Protein AF-A0A6G1HPD7-F1 (afdb_monomer)

Structure (mmCIF, N/CA/C/O backbone):
data_AF-A0A6G1HPD7-F1
#
_entry.id   AF-A0A6G1HPD7-F1
#
loop_
_atom_site.group_PDB
_atom_site.id
_atom_site.type_symbol
_atom_site.label_atom_id
_atom_site.label_alt_id
_atom_site.label_comp_id
_atom_site.label_asym_id
_atom_site.label_entity_id
_atom_site.label_seq_id
_atom_site.pdbx_PDB_ins_code
_atom_site.Cartn_x
_atom_site.Cartn_y
_atom_site.Cartn_z
_atom_site.occupancy
_atom_site.B_iso_or_equiv
_atom_site.auth_seq_id
_atom_site.auth_comp_id
_atom_site.auth_asym_id
_atom_site.auth_atom_id
_atom_site.pdbx_PDB_model_num
ATOM 1 N N . MET A 1 1 ? -7.484 -48.760 39.741 1.00 36.25 1 MET A N 1
ATOM 2 C CA . MET A 1 1 ? -7.466 -48.176 38.381 1.00 36.25 1 MET A CA 1
ATOM 3 C C . MET A 1 1 ? -8.552 -47.104 38.370 1.00 36.25 1 MET A C 1
ATOM 5 O O . MET A 1 1 ? -9.700 -47.495 38.453 1.00 36.25 1 MET A O 1
ATOM 9 N N . ALA A 1 2 ? -8.334 -45.787 38.518 1.00 34.97 2 ALA A N 1
ATOM 10 C CA . ALA A 1 2 ? -7.318 -44.884 37.942 1.00 34.97 2 ALA A CA 1
ATOM 11 C C . ALA A 1 2 ? -7.287 -45.072 36.410 1.00 34.97 2 ALA A C 1
ATOM 13 O O . ALA A 1 2 ? -6.994 -46.191 36.001 1.00 34.97 2 ALA A O 1
ATOM 14 N N . ILE A 1 3 ? -7.588 -44.122 35.508 1.00 35.28 3 ILE A N 1
ATOM 15 C CA . ILE A 1 3 ? -7.417 -42.644 35.369 1.00 35.28 3 ILE A CA 1
ATOM 16 C C . ILE A 1 3 ? -8.308 -42.234 34.131 1.00 35.28 3 ILE A C 1
ATOM 18 O O . ILE A 1 3 ? -8.579 -43.137 33.338 1.00 35.28 3 ILE A O 1
ATOM 22 N N . PRO A 1 4 ? -8.665 -40.970 33.783 1.00 44.06 4 PRO A N 1
ATOM 23 C CA . PRO A 1 4 ? -9.148 -39.793 34.523 1.00 44.06 4 PRO A CA 1
ATOM 24 C C . PRO A 1 4 ? -10.345 -39.066 33.830 1.00 44.06 4 PRO A C 1
ATOM 26 O O . PRO A 1 4 ? -10.791 -39.407 32.737 1.00 44.06 4 PRO A O 1
ATOM 29 N N . ALA A 1 5 ? -10.794 -37.983 34.469 1.00 37.47 5 ALA A N 1
ATOM 30 C CA . ALA A 1 5 ? -11.658 -36.945 33.921 1.00 37.47 5 ALA A CA 1
ATOM 31 C C . ALA A 1 5 ? -11.074 -36.276 32.661 1.00 37.47 5 ALA A C 1
ATOM 33 O O . ALA A 1 5 ? -9.897 -35.912 32.622 1.00 37.47 5 ALA A O 1
ATOM 34 N N . GLY A 1 6 ? -11.937 -36.071 31.663 1.00 33.25 6 GLY A N 1
ATOM 35 C CA . GLY A 1 6 ? -11.682 -35.163 30.555 1.00 33.25 6 GLY A CA 1
ATOM 36 C C . GLY A 1 6 ? -11.536 -33.742 31.087 1.00 33.25 6 GLY A C 1
ATOM 37 O O . GLY A 1 6 ? -12.458 -33.177 31.665 1.00 33.25 6 GLY A O 1
ATOM 38 N N . SER A 1 7 ? -10.337 -33.211 30.907 1.00 37.59 7 SER A N 1
ATOM 39 C CA . SER A 1 7 ? -9.950 -31.818 31.059 1.00 37.59 7 SER A CA 1
ATOM 40 C C . SER A 1 7 ? -10.919 -30.893 30.318 1.00 37.59 7 SER A C 1
ATOM 42 O O . SER A 1 7 ? -10.908 -30.840 29.086 1.00 37.59 7 SER A O 1
ATOM 44 N N . SER A 1 8 ? -11.734 -30.153 31.070 1.00 38.69 8 SER A N 1
ATOM 45 C CA . SER A 1 8 ? -12.404 -28.956 30.572 1.00 38.69 8 SER A CA 1
ATOM 46 C C . SER A 1 8 ? -11.345 -27.981 30.069 1.00 38.69 8 SER A C 1
ATOM 48 O O . SER A 1 8 ? -10.428 -27.610 30.797 1.00 38.69 8 SER A O 1
ATOM 50 N N . LEU A 1 9 ? -11.463 -27.625 28.795 1.00 36.16 9 LEU A N 1
ATOM 51 C CA . LEU A 1 9 ? -10.616 -26.671 28.097 1.00 36.16 9 LEU A CA 1
ATOM 52 C C . LEU A 1 9 ? -10.675 -25.316 28.812 1.00 36.16 9 LEU A C 1
ATOM 54 O O . LEU A 1 9 ? -11.647 -24.573 28.682 1.00 36.16 9 LEU A O 1
ATOM 58 N N . GLU A 1 10 ? -9.627 -24.999 29.566 1.00 40.56 10 GLU A N 1
ATOM 59 C CA . GLU A 1 10 ? -9.393 -23.668 30.109 1.00 40.56 10 GLU A CA 1
ATOM 60 C C . GLU A 1 10 ? -8.979 -22.751 28.955 1.00 40.56 10 GLU A C 1
ATOM 62 O O . GLU A 1 10 ? -7.813 -22.635 28.585 1.00 40.56 10 GLU A O 1
ATOM 67 N N . ASN A 1 11 ? -9.982 -22.160 28.313 1.00 37.34 11 ASN A N 1
ATOM 68 C CA . ASN A 1 11 ? -9.797 -21.045 27.402 1.00 37.34 11 ASN A CA 1
ATOM 69 C C . ASN A 1 11 ? -9.375 -19.839 28.262 1.00 37.34 11 ASN A C 1
ATOM 71 O O . ASN A 1 11 ? -10.135 -19.492 29.174 1.00 37.34 11 ASN A O 1
ATOM 75 N N . PRO A 1 12 ? -8.218 -19.188 28.035 1.00 41.78 12 PRO A N 1
ATOM 76 C CA . PRO A 1 12 ? -7.876 -17.957 28.732 1.00 41.78 12 PRO A CA 1
ATOM 77 C C . PRO A 1 12 ? -8.766 -16.844 28.173 1.00 41.78 12 PRO A C 1
ATOM 79 O O . PRO A 1 12 ? -8.370 -16.056 27.317 1.00 41.78 12 PRO A O 1
ATOM 82 N N . GLN A 1 13 ? -10.016 -16.823 28.629 1.00 48.31 13 GLN A N 1
ATOM 83 C CA . GLN A 1 13 ? -10.922 -15.708 28.439 1.00 48.31 13 GLN A CA 1
ATOM 84 C C . GLN A 1 13 ? -10.216 -14.477 28.997 1.00 48.31 13 GLN A C 1
ATOM 86 O O . GLN A 1 13 ? -9.830 -14.437 30.169 1.00 48.31 13 GLN A O 1
ATOM 91 N N . VAL A 1 14 ? -10.003 -13.488 28.134 1.00 47.38 14 VAL A N 1
ATOM 92 C CA . VAL A 1 14 ? -9.542 -12.157 28.519 1.00 47.38 14 VAL A CA 1
ATOM 93 C C . VAL A 1 14 ? -10.692 -11.519 29.295 1.00 47.38 14 VAL A C 1
ATOM 95 O O . VAL A 1 14 ? -11.493 -10.761 28.755 1.00 47.38 14 VAL A O 1
ATOM 98 N N . TYR A 1 15 ? -10.842 -11.908 30.558 1.00 57.38 15 TYR A N 1
ATOM 99 C CA . TYR A 1 15 ? -11.793 -11.278 31.453 1.00 57.38 15 TYR A CA 1
ATOM 100 C C . TYR A 1 15 ? -11.348 -9.835 31.665 1.00 57.38 15 TYR A C 1
ATOM 102 O O . TYR A 1 15 ? -10.155 -9.543 31.806 1.00 57.38 15 TYR A O 1
ATOM 110 N N . SER A 1 16 ? -12.313 -8.915 31.670 1.00 68.56 16 SER A N 1
ATOM 111 C CA . SER A 1 16 ? -12.037 -7.544 32.076 1.00 68.56 16 SER A CA 1
ATOM 112 C C . SER A 1 16 ? -11.400 -7.570 33.474 1.00 68.56 16 SER A C 1
ATOM 114 O O . SER A 1 16 ? -11.755 -8.421 34.296 1.00 68.56 16 SER A O 1
ATOM 116 N N . PRO A 1 17 ? -10.464 -6.658 33.787 1.00 71.94 17 PRO A N 1
ATOM 117 C CA . PRO A 1 17 ? -9.721 -6.686 35.053 1.00 71.94 17 PRO A CA 1
ATOM 118 C C . PRO A 1 17 ? -10.633 -6.629 36.291 1.00 71.94 17 PRO A C 1
ATOM 120 O O . PRO A 1 17 ? -10.209 -6.956 37.395 1.00 71.94 17 PRO A O 1
ATOM 123 N N . HIS A 1 18 ? -11.893 -6.228 36.105 1.00 66.62 18 HIS A N 1
ATOM 124 C CA . HIS A 1 18 ? -12.934 -6.150 37.125 1.00 66.62 18 HIS A CA 1
ATOM 125 C C . HIS A 1 18 ? -13.595 -7.499 37.455 1.00 66.62 18 HIS A C 1
ATOM 127 O O . HIS A 1 18 ? -14.213 -7.617 38.507 1.00 66.62 18 HIS A O 1
ATOM 133 N N . VAL A 1 19 ? -13.466 -8.503 36.584 1.00 71.12 19 VAL A N 1
ATOM 134 C CA . VAL A 1 19 ? -14.043 -9.854 36.734 1.00 71.12 19 VAL A CA 1
ATOM 135 C C . VAL A 1 19 ? -12.977 -10.871 37.169 1.00 71.12 19 VAL A C 1
ATOM 137 O O . VAL A 1 19 ? -13.295 -11.937 37.685 1.00 71.12 19 VAL A O 1
ATOM 140 N N . SER A 1 20 ? -11.696 -10.516 37.051 1.00 73.19 20 SER A N 1
ATOM 141 C CA . SER A 1 20 ? -10.553 -11.351 37.444 1.00 73.19 20 SER A CA 1
ATOM 142 C C . SER A 1 20 ? -10.326 -11.455 38.962 1.00 73.19 20 SER A C 1
ATOM 144 O O . SER A 1 20 ? -9.411 -12.158 39.391 1.00 73.19 20 SER A O 1
ATOM 146 N N . ASP A 1 21 ? -11.114 -10.752 39.783 1.00 78.31 21 ASP A N 1
ATOM 147 C CA . ASP A 1 21 ? -10.987 -10.785 41.242 1.00 78.31 21 ASP A CA 1
ATOM 148 C C . ASP A 1 21 ? -11.384 -12.166 41.793 1.00 78.31 21 ASP A C 1
ATOM 150 O O . ASP A 1 21 ? -12.493 -12.662 41.572 1.00 78.31 21 ASP A O 1
ATOM 154 N N . SER A 1 22 ? -10.482 -12.791 42.555 1.00 76.94 22 SER A N 1
ATOM 155 C CA . SER A 1 22 ? -10.729 -14.101 43.162 1.00 76.94 22 SER A CA 1
ATOM 156 C C . SER A 1 22 ? -11.906 -14.081 44.141 1.00 76.94 22 SER A C 1
ATOM 158 O O . SER A 1 22 ? -12.536 -15.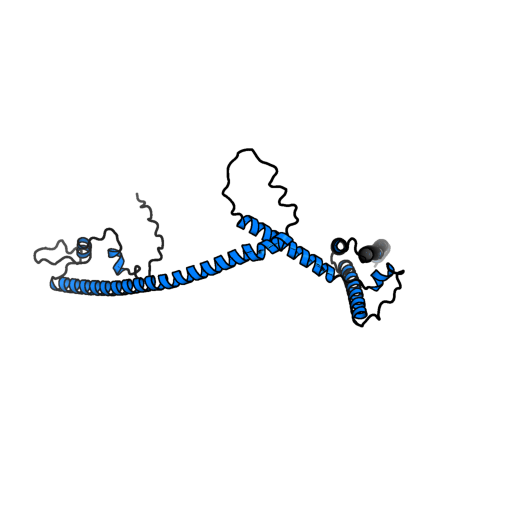123 44.324 1.00 76.94 22 SER A O 1
ATOM 160 N N . ALA A 1 23 ? -12.220 -12.931 44.748 1.00 77.56 23 ALA A N 1
ATOM 161 C CA . ALA A 1 23 ? -13.371 -12.780 45.639 1.00 77.56 23 ALA A CA 1
ATOM 162 C C . ALA A 1 23 ? -14.714 -12.879 44.894 1.00 77.56 23 ALA A C 1
ATOM 164 O O . ALA A 1 23 ? -15.726 -13.232 45.497 1.00 77.56 23 ALA A O 1
ATOM 165 N N . LEU A 1 24 ? -14.727 -12.604 43.585 1.00 79.50 24 LEU A N 1
ATOM 166 C CA . LEU A 1 24 ? -15.939 -12.601 42.765 1.00 79.50 24 LEU A CA 1
ATOM 167 C C . LEU A 1 24 ? -16.231 -13.956 42.112 1.00 79.50 24 LEU A C 1
ATOM 169 O O . LEU A 1 24 ? -17.364 -14.196 41.710 1.00 79.50 24 LEU A O 1
ATOM 173 N N . ARG A 1 25 ? -15.257 -14.876 42.066 1.00 82.00 25 ARG A N 1
ATOM 174 C CA . ARG A 1 25 ? -15.404 -16.210 41.448 1.00 82.00 25 ARG A CA 1
ATOM 175 C C . ARG A 1 25 ? -16.664 -16.984 41.859 1.00 82.00 25 ARG A C 1
ATOM 177 O O . ARG A 1 25 ? -17.282 -17.546 40.959 1.00 82.00 25 ARG A O 1
ATOM 184 N N . PRO A 1 26 ? -17.073 -17.027 43.144 1.00 83.44 26 PRO A N 1
ATOM 185 C CA . PRO A 1 26 ? -18.301 -17.722 43.533 1.00 83.44 26 PRO A CA 1
ATOM 186 C C . PRO A 1 26 ? -19.552 -17.091 42.910 1.00 83.44 26 PRO A C 1
ATOM 188 O O . PRO A 1 26 ? -20.468 -17.802 42.522 1.00 83.44 26 PRO A O 1
ATOM 191 N N . PHE A 1 27 ? -19.564 -15.764 42.765 1.00 84.06 27 PHE A N 1
ATOM 192 C CA . PHE A 1 27 ? -20.700 -14.982 42.268 1.00 84.06 27 PHE A CA 1
ATOM 193 C C . PHE A 1 27 ? -20.808 -14.952 40.737 1.00 84.06 27 PHE A C 1
ATOM 195 O O . PHE A 1 27 ? -21.830 -14.532 40.208 1.00 84.06 27 PHE A O 1
ATOM 202 N N . LEU A 1 28 ? -19.759 -15.374 40.025 1.00 83.25 28 LEU A N 1
ATOM 203 C CA . LEU A 1 28 ? -19.729 -15.447 38.559 1.00 83.25 28 LEU A CA 1
ATOM 204 C C . LEU A 1 28 ? -20.280 -16.773 38.013 1.00 83.25 28 LEU A C 1
ATOM 206 O O . LEU A 1 28 ? -20.367 -16.942 36.801 1.00 83.25 28 LEU A O 1
ATOM 210 N N . GLN A 1 29 ? -20.599 -17.730 38.885 1.00 84.31 29 GLN A N 1
ATOM 211 C CA . GLN A 1 29 ? -21.167 -19.015 38.490 1.00 84.31 29 GLN A CA 1
ATOM 212 C C . GLN A 1 29 ? -22.678 -18.880 38.273 1.00 84.31 29 GLN A C 1
ATOM 214 O O . GLN A 1 29 ? -23.385 -18.399 39.156 1.00 84.31 29 GLN A O 1
ATOM 219 N N . ASP A 1 30 ? -23.192 -19.390 37.151 1.00 80.50 30 ASP A N 1
ATOM 220 C CA . ASP A 1 30 ? -24.634 -19.371 36.838 1.00 80.50 30 ASP A CA 1
ATOM 221 C C . ASP A 1 30 ? -25.493 -20.128 37.872 1.00 80.50 30 ASP A C 1
ATOM 223 O O . ASP A 1 30 ? -26.688 -19.879 38.005 1.00 80.50 30 ASP A O 1
ATOM 227 N N . THR A 1 31 ? -24.891 -21.052 38.626 1.00 85.62 31 THR A N 1
ATOM 228 C CA . THR A 1 31 ? -25.551 -21.871 39.655 1.00 85.62 31 THR A CA 1
ATOM 229 C C . THR A 1 31 ? -25.318 -21.361 41.080 1.00 85.62 31 THR A C 1
ATOM 231 O O . THR A 1 31 ? -25.356 -22.151 42.023 1.00 85.62 31 THR A O 1
ATOM 234 N N . PHE A 1 32 ? -25.010 -20.075 41.261 1.00 87.62 32 PHE A N 1
ATOM 235 C CA . PHE A 1 32 ? -24.757 -19.512 42.587 1.00 87.62 32 PHE A CA 1
ATOM 236 C C . PHE A 1 32 ? -25.992 -19.623 43.501 1.00 87.62 32 PHE A C 1
ATOM 238 O O . PHE A 1 32 ? -27.052 -19.075 43.199 1.00 87.62 32 PHE A O 1
ATOM 245 N N . ASP A 1 33 ? -25.833 -20.293 44.646 1.00 87.56 33 ASP A N 1
ATOM 246 C CA . ASP A 1 33 ? -26.829 -20.330 45.720 1.00 87.56 33 ASP A CA 1
ATOM 247 C C . ASP A 1 33 ? -26.324 -19.534 46.939 1.00 87.56 33 ASP A C 1
ATOM 249 O O . ASP A 1 33 ? -25.318 -19.920 47.550 1.00 87.56 33 ASP A O 1
ATOM 253 N N . PRO A 1 34 ? -27.009 -18.443 47.339 1.00 85.56 34 PRO A N 1
ATOM 254 C CA . PRO A 1 34 ? -26.603 -17.643 48.489 1.00 85.56 34 PRO A CA 1
ATOM 255 C C . PRO A 1 34 ? -26.627 -18.436 49.800 1.00 85.56 34 PRO A C 1
ATOM 257 O O . PRO A 1 34 ? -25.774 -18.204 50.659 1.00 85.56 34 PRO A O 1
ATOM 260 N N . ALA A 1 35 ? -27.560 -19.380 49.969 1.00 84.88 35 ALA A N 1
ATOM 261 C CA . ALA A 1 35 ? -27.650 -20.167 51.196 1.00 84.88 35 ALA A CA 1
ATOM 262 C C . ALA A 1 35 ? -26.468 -21.141 51.312 1.00 84.88 35 ALA A C 1
ATOM 264 O O . ALA A 1 35 ? -25.800 -21.180 52.348 1.00 84.88 35 ALA A O 1
ATOM 265 N N . ALA A 1 36 ? -26.154 -21.877 50.242 1.00 84.50 36 ALA A N 1
ATOM 266 C CA . ALA A 1 36 ? -24.961 -22.719 50.180 1.00 84.50 36 ALA A CA 1
ATOM 267 C C . ALA A 1 36 ? -23.664 -21.916 50.369 1.00 84.50 36 ALA A C 1
ATOM 269 O O . ALA A 1 36 ? -22.778 -22.362 51.098 1.00 84.50 36 ALA A O 1
ATOM 270 N N . TYR A 1 37 ? -23.564 -20.717 49.783 1.00 86.38 37 TYR A N 1
ATOM 271 C CA . TYR A 1 37 ? -22.397 -19.848 49.947 1.00 86.38 37 TYR A CA 1
ATOM 272 C C . TYR A 1 37 ? -22.162 -19.476 51.415 1.00 86.38 37 TYR A C 1
ATOM 274 O O . TYR A 1 37 ? -21.066 -19.713 51.927 1.00 86.38 37 TYR A O 1
ATOM 282 N N . PHE A 1 38 ? -23.179 -18.981 52.129 1.00 84.81 38 PHE A N 1
ATOM 283 C CA . PHE A 1 38 ? -23.049 -18.660 53.557 1.00 84.81 38 PHE A CA 1
ATOM 284 C C . PHE A 1 38 ? -22.719 -19.889 54.407 1.00 84.81 38 PHE A C 1
ATOM 286 O O . PHE A 1 38 ? -21.833 -19.827 55.254 1.00 84.81 38 PHE A O 1
ATOM 293 N N . ASN A 1 39 ? -23.361 -21.027 54.139 1.00 83.88 39 ASN A N 1
ATOM 294 C CA . ASN A 1 39 ? -23.095 -22.267 54.873 1.00 83.88 39 ASN A CA 1
ATOM 295 C C . ASN A 1 39 ? -21.685 -22.828 54.622 1.00 83.88 39 ASN A C 1
ATOM 297 O O . ASN A 1 39 ? -21.151 -23.530 55.473 1.00 83.88 39 ASN A O 1
ATOM 301 N N . SER A 1 40 ? -21.087 -22.534 53.464 1.00 82.75 40 SER A N 1
ATOM 302 C CA . SER A 1 40 ? -19.715 -22.939 53.128 1.00 82.75 40 SER A CA 1
ATOM 303 C C . SER A 1 40 ? -18.639 -21.967 53.623 1.00 82.75 40 SER A C 1
ATOM 305 O O . SER A 1 40 ? -17.482 -22.357 53.756 1.00 82.75 40 SER A O 1
ATOM 307 N N . THR A 1 41 ? -18.999 -20.704 53.871 1.00 84.19 41 THR A N 1
ATOM 308 C CA . THR A 1 41 ? -18.060 -19.638 54.265 1.00 84.19 41 THR A CA 1
ATOM 309 C C . THR A 1 41 ? -18.032 -19.379 55.767 1.00 84.19 41 THR A C 1
ATOM 311 O O . THR A 1 41 ? -17.041 -18.847 56.265 1.00 84.19 41 THR A O 1
ATOM 314 N N . LEU A 1 42 ? -19.094 -19.741 56.490 1.00 81.75 42 LEU A N 1
ATOM 315 C CA . LEU A 1 42 ? -19.195 -19.559 57.934 1.00 81.75 42 LEU A CA 1
ATOM 316 C C . LEU A 1 42 ? -18.774 -20.832 58.700 1.00 81.75 42 LEU A C 1
ATOM 318 O O . LEU A 1 42 ? -19.224 -21.923 58.346 1.00 81.75 42 LEU A O 1
ATOM 322 N N . PRO A 1 43 ? -17.965 -20.712 59.773 1.00 76.19 43 PRO A N 1
ATOM 323 C CA . PRO A 1 43 ? -17.604 -21.833 60.644 1.00 76.19 43 PRO A CA 1
ATOM 324 C C . PRO A 1 43 ? -18.805 -22.448 61.372 1.00 76.19 43 PRO A C 1
ATOM 326 O O . PRO A 1 43 ? -19.825 -21.790 61.603 1.00 76.19 43 PRO A O 1
ATOM 329 N N . ALA A 1 44 ? -18.667 -23.698 61.823 1.00 75.75 44 ALA A N 1
ATOM 330 C CA . ALA A 1 44 ? -19.707 -24.361 62.604 1.00 75.75 44 ALA A CA 1
ATOM 331 C C . ALA A 1 44 ? -19.794 -23.786 64.034 1.00 75.75 44 ALA A C 1
ATOM 333 O O . ALA A 1 44 ? -18.787 -23.562 64.705 1.00 75.75 44 ALA A O 1
ATOM 334 N N . LEU A 1 45 ? -21.013 -23.575 64.540 1.00 71.81 45 LEU A N 1
ATOM 335 C CA . LEU A 1 45 ? -21.248 -23.038 65.886 1.00 71.81 45 LEU A CA 1
ATOM 336 C C . LEU A 1 45 ? -20.894 -24.046 66.990 1.00 71.81 45 LEU A C 1
ATOM 338 O O . LEU A 1 45 ? -21.367 -25.185 66.981 1.00 71.81 45 LEU A O 1
ATOM 342 N N . SER A 1 46 ? -20.164 -23.592 68.014 1.00 66.69 46 SER A N 1
ATOM 343 C CA . SER A 1 46 ? -19.991 -24.337 69.268 1.00 66.69 46 SER A CA 1
ATOM 344 C C . SER A 1 46 ? -21.274 -24.284 70.095 1.00 66.69 46 SER A C 1
ATOM 346 O O . SER A 1 46 ? -21.494 -23.369 70.891 1.00 66.69 46 SER A O 1
ATOM 348 N N . THR A 1 47 ? -22.163 -25.257 69.910 1.00 66.12 47 THR A N 1
ATOM 349 C CA . THR A 1 47 ? -23.285 -25.448 70.832 1.00 66.12 47 THR A CA 1
ATOM 350 C C . THR A 1 47 ? -22.809 -26.265 72.028 1.00 66.12 47 THR A C 1
ATOM 352 O O . THR A 1 47 ? -22.273 -27.357 71.853 1.00 66.12 47 THR A O 1
ATOM 355 N N . HIS A 1 48 ? -23.032 -25.763 73.246 1.00 57.62 48 HIS A N 1
ATOM 356 C CA . HIS A 1 48 ? -22.595 -26.351 74.527 1.00 57.62 48 HIS A CA 1
ATOM 357 C C . HIS A 1 48 ? -22.957 -27.842 74.750 1.00 57.62 48 HIS A C 1
ATOM 359 O O . HIS A 1 48 ? -22.503 -28.448 75.717 1.00 57.62 48 HIS A O 1
ATOM 365 N N . THR A 1 49 ? -23.772 -28.438 73.880 1.00 56.72 49 THR A N 1
ATOM 366 C CA . THR A 1 49 ? -24.315 -29.798 73.956 1.00 56.72 49 THR A CA 1
ATOM 367 C C . THR A 1 49 ? -23.625 -30.826 73.049 1.00 56.72 49 THR A C 1
ATOM 369 O O . THR A 1 49 ? -23.890 -32.020 73.199 1.00 56.72 49 THR A O 1
ATOM 372 N N . THR A 1 50 ? -22.720 -30.438 72.143 1.00 55.06 50 THR A N 1
ATOM 373 C CA . THR A 1 50 ? -22.025 -31.390 71.252 1.00 55.06 50 THR A CA 1
ATOM 374 C C . THR A 1 50 ? -20.683 -31.833 71.833 1.00 55.06 50 THR A C 1
ATOM 376 O O . THR A 1 50 ? -19.653 -31.179 71.693 1.00 55.06 50 THR A O 1
ATOM 379 N N . THR A 1 51 ? -20.710 -32.981 72.504 1.00 49.62 51 THR A N 1
ATOM 380 C CA . THR A 1 51 ? -19.563 -33.669 73.100 1.00 49.62 51 THR A CA 1
ATOM 381 C C . THR A 1 51 ? -18.637 -34.294 72.043 1.00 49.62 51 THR A C 1
ATOM 383 O O . THR A 1 51 ? -19.054 -35.103 71.220 1.00 49.62 51 THR A O 1
ATOM 386 N N . ALA A 1 52 ? -17.350 -33.941 72.123 1.00 54.00 52 ALA A N 1
ATOM 387 C CA . ALA A 1 52 ? -16.143 -34.744 71.856 1.00 54.00 52 ALA A CA 1
ATOM 388 C C . ALA A 1 52 ? -15.926 -35.489 70.512 1.00 54.00 52 ALA A C 1
ATOM 390 O O . ALA A 1 52 ? -14.818 -35.975 70.303 1.00 54.00 52 ALA A O 1
ATOM 391 N N . ARG A 1 53 ? -16.889 -35.588 69.585 1.00 54.03 53 ARG A N 1
ATOM 392 C CA . ARG A 1 53 ? -16.704 -36.314 68.302 1.00 54.03 53 ARG A CA 1
ATOM 393 C C . ARG A 1 53 ? -16.522 -35.424 67.071 1.00 54.03 53 ARG A C 1
ATOM 395 O O . ARG A 1 53 ? -15.966 -35.892 66.085 1.00 54.03 53 ARG A O 1
ATOM 402 N N . SER A 1 54 ? -16.898 -34.147 67.144 1.00 51.25 54 SER A N 1
ATOM 403 C CA . SER A 1 54 ? -16.729 -33.190 66.035 1.00 51.25 54 SER A CA 1
ATOM 404 C C . SER A 1 54 ? -15.413 -32.400 66.087 1.00 51.25 54 SER A C 1
ATOM 406 O O . SER A 1 54 ? -15.091 -31.687 65.148 1.00 51.25 54 SER A O 1
ATOM 408 N N . ALA A 1 55 ? -14.605 -32.566 67.141 1.00 50.41 55 ALA A N 1
ATOM 409 C CA . ALA A 1 55 ? -13.301 -31.907 67.285 1.00 50.41 55 ALA A CA 1
ATOM 410 C C . ALA A 1 55 ? -12.210 -32.445 66.330 1.00 50.41 55 ALA A C 1
ATOM 412 O O . ALA A 1 55 ? -11.126 -31.877 66.259 1.00 50.41 55 ALA A O 1
ATOM 413 N N . ALA A 1 56 ? -12.477 -33.533 65.595 1.00 52.38 56 ALA A N 1
ATOM 414 C CA . ALA A 1 56 ? -11.555 -34.084 64.597 1.00 52.38 56 ALA A CA 1
ATOM 415 C C . ALA A 1 56 ? -11.613 -33.351 63.239 1.00 52.38 56 ALA A C 1
ATOM 417 O O . ALA A 1 56 ? -10.744 -33.549 62.396 1.00 52.38 56 ALA A O 1
ATOM 418 N N . SER A 1 57 ? -12.621 -32.499 63.036 1.00 52.47 57 SER A N 1
ATOM 419 C CA . SER A 1 57 ? -12.820 -31.666 61.847 1.00 52.47 57 SER A CA 1
ATOM 420 C C . SER A 1 57 ? -12.830 -30.211 62.311 1.00 52.47 57 SER A C 1
ATOM 422 O O . SER A 1 57 ? -13.888 -29.621 62.511 1.00 52.47 57 SER A O 1
ATOM 424 N N . GLY A 1 58 ? -11.645 -29.691 62.626 1.00 57.38 58 GLY A N 1
ATOM 425 C CA . GLY A 1 58 ? -11.479 -28.402 63.287 1.00 57.38 58 GLY A CA 1
ATOM 426 C C . GLY A 1 58 ? -12.002 -27.232 62.462 1.00 57.38 58 GLY A C 1
ATOM 427 O O . GLY A 1 58 ? -11.384 -26.896 61.465 1.00 57.38 58 GLY A O 1
ATOM 428 N N . ASP A 1 59 ? -13.108 -26.636 62.912 1.00 60.97 59 ASP A N 1
ATOM 429 C CA . ASP A 1 59 ? -13.393 -25.193 62.872 1.00 60.97 59 ASP A CA 1
ATOM 430 C C . ASP A 1 59 ? -14.721 -24.934 63.611 1.00 60.97 59 ASP A C 1
ATOM 432 O O . ASP A 1 59 ? -15.797 -24.878 63.013 1.00 60.97 59 ASP A O 1
ATOM 436 N N . VAL A 1 60 ? -14.678 -24.915 64.947 1.00 69.31 60 VAL A N 1
ATOM 437 C CA . VAL A 1 60 ? -15.871 -24.695 65.779 1.00 69.31 60 VAL A CA 1
ATOM 438 C C . VAL A 1 60 ? -15.670 -23.412 66.582 1.00 69.31 60 VAL A C 1
ATOM 440 O O . VAL A 1 60 ? -14.802 -23.371 67.454 1.00 69.31 60 VAL A O 1
ATOM 443 N N . THR A 1 61 ? -16.460 -22.373 66.301 1.00 78.69 61 THR A N 1
ATOM 444 C CA . THR A 1 61 ? -16.269 -21.015 66.849 1.00 78.69 61 THR A CA 1
ATOM 445 C C . THR A 1 61 ? -17.385 -20.597 67.810 1.00 78.69 61 THR A C 1
ATOM 447 O O . THR A 1 61 ? -18.465 -21.197 67.881 1.00 78.69 61 THR A O 1
ATOM 450 N N . SER A 1 62 ? -17.105 -19.575 68.624 1.00 85.06 62 SER A N 1
ATOM 451 C CA . SER A 1 62 ? -18.081 -18.997 69.557 1.00 85.06 62 SER A CA 1
ATOM 452 C C . SER A 1 62 ? -19.089 -18.090 68.838 1.00 85.06 62 SER A C 1
ATOM 454 O O . SER A 1 62 ? -18.779 -17.493 67.809 1.00 85.06 62 SER A O 1
ATOM 456 N N . LEU A 1 63 ? -20.291 -17.916 69.402 1.00 84.00 63 LEU A N 1
ATOM 457 C CA . LEU A 1 63 ? -21.330 -17.051 68.817 1.00 84.00 63 LEU A CA 1
ATOM 458 C C . LEU A 1 63 ? -20.853 -15.600 68.613 1.00 84.00 63 LEU A C 1
ATOM 460 O O . LEU A 1 63 ? -21.204 -14.963 67.621 1.00 84.00 63 LEU A O 1
ATOM 464 N N . SER A 1 64 ? -20.051 -15.073 69.541 1.00 86.75 64 SER A N 1
ATOM 465 C CA . SER A 1 64 ? -19.482 -13.725 69.438 1.00 86.75 64 SER A CA 1
ATOM 466 C C . SER A 1 64 ? -18.517 -13.589 68.263 1.00 86.75 64 SER A C 1
ATOM 468 O O . SER A 1 64 ? -18.524 -12.572 67.573 1.00 86.75 64 SER A O 1
ATOM 470 N N . GLU A 1 65 ? -17.713 -14.621 68.018 1.00 85.56 65 GLU A N 1
ATOM 471 C CA . GLU A 1 65 ? -16.726 -14.649 66.941 1.00 85.56 65 GLU A CA 1
ATOM 472 C C . GLU A 1 65 ? -17.397 -14.828 65.577 1.00 85.56 65 GLU A C 1
ATOM 474 O O . GLU A 1 65 ? -17.113 -14.061 64.659 1.00 85.56 65 GLU A O 1
ATOM 479 N N . LEU A 1 66 ? -18.389 -15.721 65.478 1.00 86.69 66 LEU A N 1
ATOM 480 C CA . LEU A 1 66 ? -19.208 -15.869 64.273 1.00 86.69 66 LEU A CA 1
ATOM 481 C C . LEU A 1 66 ? -19.927 -14.562 63.910 1.00 86.69 66 LEU A C 1
ATOM 483 O O . LEU A 1 66 ? -19.962 -14.170 62.743 1.00 86.69 66 LEU A O 1
ATOM 487 N N . SER A 1 67 ? -20.497 -13.875 64.905 1.00 90.06 67 SER A N 1
ATOM 488 C CA . SER A 1 67 ? -21.161 -12.583 64.701 1.00 90.06 67 SER A CA 1
ATOM 489 C C . SER A 1 67 ? -20.187 -11.545 64.137 1.00 90.06 67 SER A C 1
ATOM 491 O O . SER A 1 67 ? -20.492 -10.885 63.142 1.00 90.06 67 SER A O 1
ATOM 493 N N . SER A 1 68 ? -18.980 -11.458 64.706 1.00 91.75 68 SER A N 1
ATOM 494 C CA . SER A 1 68 ? -17.930 -10.564 64.213 1.00 91.75 68 SER A CA 1
ATOM 495 C C . SER A 1 68 ? -17.497 -10.914 62.784 1.00 91.75 68 SER A C 1
ATOM 497 O O . SER A 1 68 ? -17.445 -10.029 61.929 1.00 91.75 68 SER A O 1
ATOM 499 N N . GLN A 1 69 ? -17.268 -12.194 62.486 1.00 88.44 69 GLN A N 1
ATOM 500 C CA . GLN A 1 69 ? -16.874 -12.659 61.153 1.00 88.44 69 GLN A CA 1
ATOM 501 C C . GLN A 1 69 ? -17.960 -12.390 60.103 1.00 88.44 69 GLN A C 1
ATOM 503 O O . GLN A 1 69 ? -17.659 -11.931 59.001 1.00 88.44 69 GLN A O 1
ATOM 508 N N . THR A 1 70 ? -19.229 -12.593 60.461 1.00 89.62 70 THR A N 1
ATOM 509 C CA . THR A 1 70 ? -20.372 -12.291 59.587 1.00 89.62 70 THR A CA 1
ATOM 510 C C . THR A 1 70 ? -20.467 -10.792 59.301 1.00 89.62 70 THR A C 1
ATOM 512 O O . THR A 1 70 ? -20.688 -10.397 58.158 1.00 89.62 70 THR A O 1
ATOM 515 N N . GLN A 1 71 ? -20.254 -9.938 60.309 1.00 91.62 71 GLN A N 1
ATOM 516 C CA . GLN A 1 71 ? -20.235 -8.482 60.129 1.00 91.62 71 GLN A CA 1
ATOM 517 C C . GLN A 1 71 ? -19.094 -8.028 59.209 1.00 91.62 71 GLN A C 1
ATOM 519 O O . GLN A 1 71 ? -19.312 -7.167 58.356 1.00 91.62 71 GLN A O 1
ATOM 524 N N . ILE A 1 72 ? -17.903 -8.624 59.339 1.00 92.06 72 ILE A N 1
ATOM 525 C CA . ILE A 1 72 ? -16.756 -8.343 58.462 1.00 92.06 72 ILE A CA 1
ATOM 526 C C . ILE A 1 72 ? -17.070 -8.749 57.020 1.00 92.06 72 ILE A C 1
ATOM 528 O O . ILE A 1 72 ? -16.873 -7.950 56.105 1.00 92.06 72 ILE A O 1
ATOM 532 N N . LEU A 1 73 ? -17.608 -9.954 56.814 1.00 89.94 73 LEU A N 1
ATOM 533 C CA . LEU A 1 73 ? -17.986 -10.448 55.489 1.00 89.94 73 LEU A CA 1
ATOM 534 C C . LEU A 1 73 ? -19.053 -9.547 54.852 1.00 89.94 73 LEU A C 1
ATOM 536 O O . LEU A 1 73 ? -18.933 -9.170 53.689 1.00 89.94 73 LEU A O 1
ATOM 540 N N . LEU A 1 74 ? -20.064 -9.131 55.616 1.00 90.44 74 LEU A N 1
ATOM 541 C CA . LEU A 1 74 ? -21.118 -8.247 55.119 1.00 90.44 74 LEU A CA 1
ATOM 542 C C . LEU A 1 74 ? -20.580 -6.853 54.760 1.00 90.44 74 LEU A C 1
ATOM 544 O O . LEU A 1 74 ? -20.951 -6.296 53.725 1.00 90.44 74 LEU A O 1
ATOM 548 N N . ALA A 1 75 ? -19.661 -6.309 55.564 1.00 93.25 75 ALA A N 1
ATOM 549 C CA . ALA A 1 75 ? -18.966 -5.063 55.245 1.00 93.25 75 ALA A CA 1
ATOM 550 C C . ALA A 1 75 ? -18.130 -5.194 53.961 1.00 93.25 75 ALA A C 1
ATOM 552 O O . ALA A 1 75 ? -18.164 -4.300 53.111 1.00 93.25 75 ALA A O 1
ATOM 553 N N . GLN A 1 76 ? -17.441 -6.325 53.781 1.00 91.56 76 GLN A N 1
ATOM 554 C CA . GLN A 1 76 ? -16.686 -6.630 52.569 1.00 91.56 76 GLN A CA 1
ATOM 555 C C . GLN A 1 76 ? -17.607 -6.715 51.343 1.00 91.56 76 GLN A C 1
ATOM 557 O O . GLN A 1 76 ? -17.338 -6.060 50.336 1.00 91.56 76 GLN A O 1
ATOM 562 N N . LEU A 1 77 ? -18.722 -7.445 51.419 1.00 89.38 77 LEU A N 1
ATOM 563 C CA . LEU A 1 77 ? -19.684 -7.540 50.314 1.00 89.38 77 LEU A CA 1
ATOM 564 C C . LEU A 1 77 ? -20.292 -6.182 49.956 1.00 89.38 77 LEU A C 1
ATOM 566 O O . LEU A 1 77 ? -20.448 -5.872 48.774 1.00 89.38 77 LEU A O 1
ATOM 570 N N . ASN A 1 78 ? -20.580 -5.338 50.946 1.00 92.69 78 ASN A N 1
ATOM 571 C CA . ASN A 1 78 ? -21.073 -3.986 50.699 1.00 92.69 78 ASN A CA 1
ATOM 572 C C . ASN A 1 78 ? -20.020 -3.115 49.981 1.00 92.69 78 ASN A C 1
ATOM 574 O O . ASN A 1 78 ? -20.334 -2.393 49.030 1.00 92.69 78 ASN A O 1
ATOM 578 N N . ALA A 1 79 ? -18.745 -3.233 50.366 1.00 91.94 79 ALA A N 1
ATOM 579 C C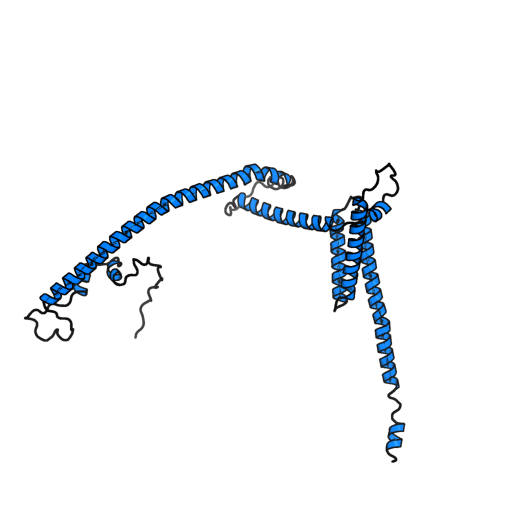A . ALA A 1 79 ? -17.639 -2.563 49.681 1.00 91.94 79 ALA A CA 1
ATOM 580 C C . ALA A 1 79 ? -17.464 -3.060 48.230 1.00 91.94 79 ALA A C 1
ATOM 582 O O . ALA A 1 79 ? -17.287 -2.254 47.315 1.00 91.94 79 ALA A O 1
ATOM 583 N N . HIS A 1 80 ? -17.575 -4.370 47.983 1.00 89.69 80 HIS A N 1
ATOM 584 C CA . HIS A 1 80 ? -17.540 -4.912 46.619 1.00 89.69 80 HIS A CA 1
ATOM 585 C C . HIS A 1 80 ? -18.738 -4.440 45.785 1.00 89.69 80 HIS A C 1
ATOM 587 O O . HIS A 1 80 ? -18.559 -4.038 44.636 1.00 89.69 80 HIS A O 1
ATOM 593 N N . THR A 1 81 ? -19.939 -4.417 46.365 1.00 90.69 81 THR A N 1
ATOM 594 C CA . THR A 1 81 ? -21.171 -3.982 45.687 1.00 90.69 81 THR A CA 1
ATOM 595 C C . THR A 1 81 ? -21.093 -2.516 45.265 1.00 90.69 81 THR A C 1
ATOM 597 O O . THR A 1 81 ? -21.374 -2.183 44.112 1.00 90.69 81 THR A O 1
ATOM 600 N N . THR A 1 82 ? -20.651 -1.631 46.162 1.00 94.06 82 THR A N 1
ATOM 601 C CA . THR A 1 82 ? -20.469 -0.201 45.852 1.00 94.06 82 THR A CA 1
ATOM 602 C C . THR A 1 82 ? -19.410 0.014 44.771 1.00 94.06 82 THR A C 1
ATOM 604 O O . THR A 1 82 ? -19.649 0.756 43.816 1.00 94.06 82 THR A O 1
ATOM 607 N N . ARG A 1 83 ? -18.274 -0.692 44.850 1.00 90.56 83 ARG A N 1
ATOM 608 C CA . ARG A 1 83 ? -17.224 -0.640 43.824 1.00 90.56 83 ARG A CA 1
ATOM 609 C C . ARG A 1 83 ? -17.720 -1.118 42.458 1.00 90.56 83 ARG A C 1
ATOM 611 O O . ARG A 1 83 ? -17.473 -0.441 41.464 1.00 90.56 83 ARG A O 1
ATOM 618 N N . LEU A 1 84 ? -18.409 -2.258 42.392 1.00 89.25 84 LEU A N 1
ATOM 619 C CA . LEU A 1 84 ? -18.948 -2.794 41.137 1.00 89.25 84 LEU A CA 1
ATOM 620 C C . LEU A 1 84 ? -20.012 -1.875 40.538 1.00 89.25 84 LEU A C 1
ATOM 622 O O . LEU A 1 84 ? -20.022 -1.673 39.328 1.00 89.25 84 LEU A O 1
ATOM 626 N N . THR A 1 85 ? -20.845 -1.253 41.372 1.00 94.12 85 THR A N 1
ATOM 627 C CA . THR A 1 85 ? -21.835 -0.264 40.919 1.00 94.12 85 THR A CA 1
ATOM 628 C C . THR A 1 85 ? -21.154 0.951 40.281 1.00 94.12 85 THR A C 1
ATOM 630 O O . THR A 1 85 ? -21.567 1.403 39.211 1.00 94.12 85 THR A O 1
ATOM 633 N N . ALA A 1 86 ? -20.072 1.450 40.887 1.00 93.44 86 ALA A N 1
ATOM 634 C CA . ALA A 1 86 ? -19.291 2.552 40.326 1.00 93.44 86 ALA A CA 1
ATOM 635 C C . ALA A 1 86 ? -18.656 2.175 38.977 1.00 93.44 86 ALA A C 1
ATOM 637 O O . ALA A 1 86 ? -18.766 2.932 38.014 1.00 93.44 86 ALA A O 1
ATOM 638 N N . VAL A 1 87 ? -18.058 0.982 38.880 1.00 91.94 87 VAL A N 1
ATOM 639 C CA . VAL A 1 87 ? -17.470 0.470 37.629 1.00 91.94 87 VAL A CA 1
ATOM 640 C C . VAL A 1 87 ? -18.531 0.290 36.541 1.00 91.94 87 VAL A C 1
ATOM 642 O O . VAL A 1 87 ? -18.303 0.679 35.401 1.00 91.94 87 VAL A O 1
ATOM 645 N N . LEU A 1 88 ? -19.701 -0.260 36.874 1.00 92.19 88 LEU A N 1
ATOM 646 C CA . LEU A 1 88 ? -20.798 -0.438 35.921 1.00 92.19 88 LEU A CA 1
ATOM 647 C C . LEU A 1 88 ? -21.318 0.906 35.402 1.00 92.19 88 LEU A C 1
ATOM 649 O O . LEU A 1 88 ? -21.577 1.050 34.208 1.00 92.19 88 LEU A O 1
ATOM 653 N N . THR A 1 89 ? -21.408 1.906 36.280 1.00 94.88 89 THR A N 1
ATOM 654 C CA . THR A 1 89 ? -21.779 3.274 35.892 1.00 94.88 89 THR A CA 1
ATOM 655 C C . THR A 1 89 ? -20.743 3.868 34.937 1.00 94.88 89 THR A C 1
ATOM 657 O O . THR A 1 89 ? -21.114 4.401 33.895 1.00 94.88 89 THR A O 1
ATOM 660 N N . GLN A 1 90 ? -19.450 3.713 35.242 1.00 94.69 90 GLN A N 1
ATOM 661 C CA . GLN A 1 90 ? -18.362 4.182 34.383 1.00 94.69 90 GLN A CA 1
ATOM 662 C C . GLN A 1 90 ? -18.383 3.505 33.007 1.00 94.69 90 GLN A C 1
ATOM 664 O O . GLN A 1 90 ? -18.350 4.190 31.992 1.00 94.69 90 GLN A O 1
ATOM 669 N N . LEU A 1 91 ? -18.490 2.174 32.958 1.00 93.62 91 LEU A N 1
ATOM 670 C CA . LEU A 1 91 ? -18.551 1.430 31.697 1.00 93.62 91 LEU A CA 1
ATOM 671 C C . LEU A 1 91 ? -19.767 1.828 30.858 1.00 93.62 91 LEU A C 1
ATOM 673 O O . LEU A 1 91 ? -19.677 1.888 29.635 1.00 93.62 91 LEU A O 1
ATOM 677 N N . THR A 1 92 ? -20.897 2.122 31.502 1.00 94.50 92 THR A N 1
ATOM 678 C CA . THR A 1 92 ? -22.097 2.596 30.803 1.00 94.50 92 THR A CA 1
ATOM 679 C C . THR A 1 92 ? -21.858 3.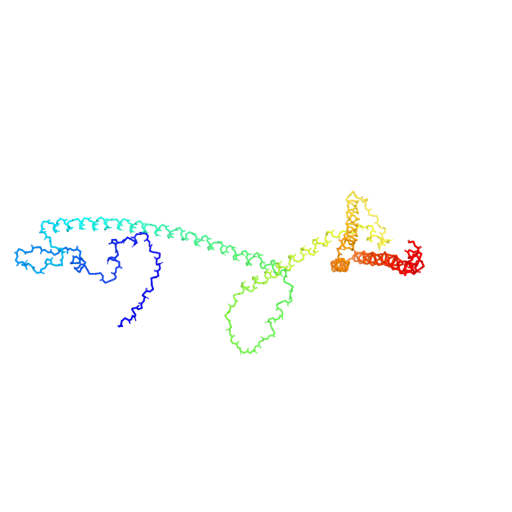965 30.161 1.00 94.50 92 THR A C 1
ATOM 681 O O . THR A 1 92 ? -22.211 4.153 28.997 1.00 94.50 92 THR A O 1
ATOM 684 N N . ASP A 1 93 ? -21.218 4.898 30.871 1.00 95.38 93 ASP A N 1
ATOM 685 C CA . ASP A 1 93 ? -20.846 6.207 30.315 1.00 95.38 93 ASP A CA 1
ATOM 686 C C . ASP A 1 93 ? -19.835 6.072 29.164 1.00 95.38 93 ASP A C 1
ATOM 688 O O . ASP A 1 93 ? -20.027 6.650 28.091 1.00 95.38 93 ASP A O 1
ATOM 692 N N . ASP A 1 94 ? -18.817 5.223 29.336 1.00 93.69 94 ASP A N 1
ATOM 693 C CA . ASP A 1 94 ? -17.814 4.943 28.307 1.00 93.69 94 ASP A CA 1
ATOM 694 C C . ASP A 1 94 ? -18.455 4.366 27.034 1.00 93.69 94 ASP A C 1
ATOM 696 O O . ASP A 1 94 ? -18.101 4.779 25.926 1.00 93.69 94 ASP A O 1
ATOM 700 N N . ILE A 1 95 ? -19.440 3.467 27.163 1.00 92.75 95 ILE A N 1
ATOM 701 C CA . ILE A 1 95 ? -20.197 2.917 26.026 1.00 92.75 95 ILE A CA 1
ATOM 702 C C . ILE A 1 95 ? -21.013 4.010 25.328 1.00 92.75 95 ILE A C 1
ATOM 704 O O . ILE A 1 95 ? -20.955 4.121 24.100 1.00 92.75 95 ILE A O 1
ATOM 708 N N . LEU A 1 96 ? -21.750 4.837 26.077 1.00 94.38 96 LEU A N 1
ATOM 709 C CA . LEU A 1 96 ? -22.553 5.924 25.501 1.00 94.38 96 LEU A CA 1
ATOM 710 C C . LEU A 1 96 ? -21.672 6.937 24.758 1.00 94.38 96 LEU A C 1
ATOM 712 O O . LEU A 1 96 ? -21.995 7.362 23.644 1.00 94.38 96 LEU A O 1
ATOM 716 N N . ARG A 1 97 ? -20.515 7.273 25.330 1.00 92.75 97 ARG A N 1
ATOM 717 C CA . ARG A 1 97 ? -19.544 8.184 24.722 1.00 92.75 97 ARG A CA 1
ATOM 718 C C . ARG A 1 97 ? -18.868 7.577 23.492 1.00 92.75 97 ARG A C 1
ATOM 720 O O . ARG A 1 97 ? -18.716 8.264 22.476 1.00 92.75 97 ARG A O 1
ATOM 727 N N . ALA A 1 98 ? -18.469 6.307 23.559 1.00 94.00 98 ALA A N 1
ATOM 728 C CA . ALA A 1 98 ? -17.878 5.592 22.431 1.00 94.00 98 ALA A CA 1
ATOM 729 C C . ALA A 1 98 ? -18.871 5.457 21.268 1.00 94.00 98 ALA A C 1
ATOM 731 O O . ALA A 1 98 ? -18.466 5.617 20.117 1.00 94.00 98 ALA A O 1
ATOM 732 N N . GLY A 1 99 ? -20.161 5.261 21.557 1.00 93.31 99 GLY A N 1
ATOM 733 C CA . GLY A 1 99 ? -21.226 5.226 20.554 1.00 93.31 99 GLY A CA 1
ATOM 734 C C . GLY A 1 99 ? -21.305 6.510 19.725 1.00 93.31 99 GLY A C 1
ATOM 735 O O . GLY A 1 99 ? -21.304 6.447 18.497 1.00 93.31 99 GLY A O 1
ATOM 736 N N . GLY A 1 100 ? -21.277 7.681 20.372 1.00 91.31 100 GLY A N 1
ATOM 737 C CA . GLY A 1 100 ? -21.283 8.972 19.671 1.00 91.31 100 GLY A CA 1
ATOM 738 C C . GLY A 1 100 ? -20.047 9.192 18.787 1.00 91.31 100 GLY A C 1
ATOM 739 O O . GLY A 1 100 ? -20.164 9.651 17.649 1.00 91.31 100 GLY A O 1
ATOM 740 N N . ARG A 1 101 ? -18.856 8.814 19.272 1.00 93.38 101 ARG A N 1
ATOM 741 C CA . ARG A 1 101 ? -17.608 8.909 18.491 1.00 93.38 101 ARG A CA 1
ATOM 742 C C . ARG A 1 101 ? -17.602 7.952 17.298 1.00 93.38 101 ARG A C 1
ATOM 744 O O . ARG A 1 101 ? -17.145 8.334 16.223 1.00 93.38 101 ARG A O 1
ATOM 751 N N . LEU A 1 102 ? -18.089 6.729 17.489 1.00 95.62 102 LEU A N 1
ATOM 752 C CA . LEU A 1 102 ? -18.155 5.721 16.436 1.00 95.62 102 LEU A CA 1
ATOM 753 C C . LEU A 1 102 ? -19.137 6.142 15.342 1.00 95.62 102 LEU A C 1
ATOM 755 O O . LEU A 1 102 ? -18.797 6.038 14.169 1.00 95.62 102 LEU A O 1
ATOM 759 N N . ALA A 1 103 ? -20.296 6.697 15.703 1.00 95.00 103 ALA A N 1
ATOM 760 C CA . ALA A 1 103 ? -21.251 7.230 14.732 1.00 95.00 103 ALA A CA 1
ATOM 761 C C . ALA A 1 103 ? -20.621 8.313 13.839 1.00 95.00 103 ALA A C 1
ATOM 763 O O . ALA A 1 103 ? -20.737 8.243 12.619 1.00 95.00 103 ALA A O 1
ATOM 764 N N . TYR A 1 104 ? -19.876 9.260 14.424 1.00 95.88 104 TYR A N 1
ATOM 765 C CA . TYR A 1 104 ? -19.141 10.262 13.645 1.00 95.88 104 TYR A CA 1
ATOM 766 C C . TYR A 1 104 ? -18.120 9.624 12.694 1.00 95.88 104 TYR A C 1
ATOM 768 O O . TYR A 1 104 ? -18.056 9.989 11.525 1.00 95.88 104 TYR A O 1
ATOM 776 N N . GLN A 1 105 ? -17.335 8.655 13.172 1.00 95.75 105 GLN A N 1
ATOM 777 C CA . GLN A 1 105 ? -16.349 7.965 12.335 1.00 95.75 105 GLN A CA 1
ATOM 778 C C . GLN A 1 105 ? -16.997 7.198 11.181 1.00 95.75 105 GLN A C 1
ATOM 780 O O . GLN A 1 105 ? -16.464 7.213 10.076 1.00 95.75 105 GLN A O 1
ATOM 785 N N . VAL A 1 106 ? -18.145 6.561 11.417 1.00 96.56 106 VAL A N 1
ATOM 786 C CA . VAL A 1 106 ? -18.909 5.870 10.373 1.00 96.56 106 VAL A CA 1
ATOM 787 C C . VAL A 1 106 ? -19.417 6.859 9.328 1.00 96.56 106 VAL A C 1
ATOM 789 O O . VAL A 1 106 ? -19.286 6.581 8.141 1.00 96.56 106 VAL A O 1
ATOM 792 N N . GLU A 1 107 ? -19.939 8.017 9.734 1.00 96.19 107 GLU A N 1
ATOM 793 C CA . GLU A 1 107 ? -20.394 9.038 8.781 1.00 96.19 107 GLU A CA 1
ATOM 794 C C . GLU A 1 107 ? -19.236 9.655 7.986 1.00 96.19 107 GLU A C 1
ATOM 796 O O . GLU A 1 107 ? -19.357 9.841 6.777 1.00 96.19 107 GLU A O 1
ATOM 801 N N . VAL A 1 108 ? -18.083 9.901 8.620 1.00 97.31 108 VAL A N 1
ATOM 802 C CA . VAL A 1 108 ? -16.870 10.345 7.912 1.00 97.31 108 VAL A CA 1
ATOM 803 C C . VAL A 1 108 ? -16.426 9.298 6.894 1.00 97.31 108 VAL A C 1
ATOM 805 O O . VAL A 1 108 ? -16.243 9.626 5.726 1.00 97.31 108 VAL A O 1
ATOM 808 N N . LEU A 1 109 ? -16.316 8.032 7.304 1.00 97.06 109 LEU A N 1
ATOM 809 C CA . LEU A 1 109 ? -15.878 6.943 6.429 1.00 97.06 109 LEU A CA 1
ATOM 810 C C . LEU A 1 109 ? -16.872 6.706 5.287 1.00 97.06 109 LEU A C 1
ATOM 812 O O . LEU A 1 109 ? -16.469 6.436 4.159 1.00 97.06 109 LEU A O 1
ATOM 816 N N . ARG A 1 110 ? -18.173 6.865 5.547 1.00 95.94 110 ARG A N 1
ATOM 817 C CA . ARG A 1 110 ? -19.209 6.854 4.512 1.00 95.94 110 ARG A CA 1
ATOM 818 C C . ARG A 1 110 ? -19.025 8.009 3.528 1.00 95.94 110 ARG A C 1
ATOM 820 O O . ARG A 1 110 ? -19.137 7.779 2.328 1.00 95.94 110 ARG A O 1
ATOM 827 N N . GLY A 1 111 ? -18.746 9.218 4.011 1.00 96.81 111 GLY A N 1
ATOM 828 C CA . GLY A 1 111 ? -18.460 10.380 3.168 1.00 96.81 111 GLY A CA 1
ATOM 829 C C . GLY A 1 111 ? -17.225 10.171 2.289 1.00 96.81 111 GLY A C 1
ATOM 830 O O . GLY A 1 111 ? -17.284 10.410 1.088 1.00 96.81 111 GLY A O 1
ATOM 831 N N . GLU A 1 112 ? -16.138 9.646 2.856 1.00 96.25 112 GLU A N 1
ATOM 832 C CA . GLU A 1 112 ? -14.920 9.293 2.117 1.00 96.25 112 GLU A CA 1
ATOM 833 C C . GLU A 1 112 ? -15.173 8.185 1.086 1.00 96.25 112 GLU A C 1
ATOM 835 O O . GLU A 1 112 ? -14.705 8.281 -0.047 1.00 96.25 112 GLU A O 1
ATOM 840 N N . ALA A 1 113 ? -15.948 7.156 1.441 1.00 94.50 113 ALA A N 1
ATOM 841 C CA . ALA A 1 113 ? -16.313 6.077 0.527 1.00 94.50 113 ALA A CA 1
ATOM 842 C C . ALA A 1 113 ? -17.204 6.567 -0.625 1.00 94.50 113 ALA A C 1
ATOM 844 O O . ALA A 1 113 ? -17.011 6.137 -1.761 1.00 94.50 113 ALA A O 1
ATOM 845 N N . LEU A 1 114 ? -18.147 7.476 -0.354 1.00 94.75 114 LEU A N 1
ATOM 846 C CA . LEU A 1 114 ? -18.957 8.125 -1.387 1.00 94.75 114 LEU A CA 1
ATOM 847 C C . LEU A 1 114 ? -18.096 9.013 -2.289 1.00 94.75 114 LEU A C 1
ATOM 849 O O . LEU A 1 114 ? -18.189 8.886 -3.504 1.00 94.75 114 LEU A O 1
ATOM 853 N N . GLY A 1 115 ? -17.198 9.822 -1.721 1.00 93.94 115 GLY A N 1
ATOM 854 C CA . GLY A 1 115 ? -16.262 10.630 -2.506 1.00 93.94 115 GLY A CA 1
ATOM 855 C C . GLY A 1 115 ? -15.349 9.771 -3.385 1.00 93.94 115 GLY A C 1
ATOM 856 O O . GLY A 1 115 ? -15.137 10.080 -4.555 1.00 93.94 115 GLY A O 1
ATOM 857 N N . LEU A 1 116 ? -14.859 8.638 -2.872 1.00 92.06 116 LEU A N 1
ATOM 858 C CA . LEU A 1 116 ? -14.091 7.684 -3.671 1.00 92.06 116 LEU A CA 1
ATOM 859 C C . LEU A 1 116 ? -14.946 7.073 -4.789 1.00 92.06 116 LEU A C 1
ATOM 861 O O . LEU A 1 116 ? -14.476 6.979 -5.922 1.00 92.06 116 LEU A O 1
ATOM 865 N N . ALA A 1 117 ? -16.192 6.695 -4.500 1.00 89.94 117 ALA A N 1
ATOM 866 C CA . ALA A 1 117 ? -17.111 6.168 -5.503 1.00 89.94 117 ALA A CA 1
ATOM 867 C C . ALA A 1 117 ? -17.383 7.185 -6.624 1.00 89.94 117 ALA A C 1
ATOM 869 O O . ALA A 1 117 ? -17.290 6.808 -7.788 1.00 89.94 117 ALA A O 1
ATOM 870 N N . GLU A 1 118 ? -17.622 8.456 -6.290 1.00 91.00 118 GLU A N 1
ATOM 871 C CA . GLU A 1 118 ? -17.817 9.543 -7.262 1.00 91.00 118 GLU A CA 1
ATOM 872 C C . GLU A 1 118 ? -16.559 9.786 -8.104 1.00 91.00 118 GLU A C 1
ATOM 874 O O . GLU A 1 118 ? -16.635 9.876 -9.326 1.00 91.00 118 GLU A O 1
ATOM 879 N N . THR A 1 119 ? -15.367 9.826 -7.495 1.00 89.00 119 THR A N 1
ATOM 880 C CA . THR A 1 119 ? -14.123 9.981 -8.276 1.00 89.00 119 THR A CA 1
ATOM 881 C C . THR A 1 119 ? -13.887 8.817 -9.237 1.00 89.00 119 THR A C 1
ATOM 883 O O . THR A 1 119 ? -13.368 9.025 -10.336 1.00 89.00 119 THR A O 1
ATOM 886 N N . LEU A 1 120 ? -14.283 7.600 -8.851 1.00 83.31 120 LEU A N 1
ATOM 887 C CA . LEU A 1 120 ? -14.172 6.415 -9.691 1.00 83.31 120 LEU A CA 1
ATOM 888 C C . LEU A 1 120 ? -15.218 6.407 -10.816 1.00 83.31 120 LEU A C 1
ATOM 890 O O . LEU A 1 120 ? -14.868 6.046 -11.938 1.00 83.31 120 LEU A O 1
ATOM 894 N N . SER A 1 121 ? -16.468 6.792 -10.533 1.00 81.19 121 SER A N 1
ATOM 895 C CA . SER A 1 121 ? -17.563 6.770 -11.511 1.00 81.19 121 SER A CA 1
ATOM 896 C C . SER A 1 121 ? -17.534 7.948 -12.478 1.00 81.19 121 SER A C 1
ATOM 898 O O . SER A 1 121 ? -17.689 7.742 -13.676 1.00 81.19 121 SER A O 1
ATOM 900 N N . ASP A 1 122 ? -17.318 9.164 -11.976 1.00 78.69 122 ASP A N 1
ATOM 901 C CA . ASP A 1 122 ? -17.517 10.392 -12.753 1.00 78.69 122 ASP A CA 1
ATOM 902 C C . ASP A 1 122 ? -16.198 10.947 -13.293 1.00 78.69 122 ASP A C 1
ATOM 904 O O . ASP A 1 122 ? -16.167 11.529 -14.371 1.00 78.69 122 ASP A O 1
ATOM 908 N N . GLY A 1 123 ? -15.092 10.767 -12.564 1.00 73.94 123 GLY A N 1
ATOM 909 C CA . GLY A 1 123 ? -13.780 11.260 -12.987 1.00 73.94 123 GLY A CA 1
ATOM 910 C C . GLY A 1 123 ? -12.980 10.225 -13.770 1.00 73.94 123 GLY A C 1
ATOM 911 O O . GLY A 1 123 ? -12.473 10.492 -14.859 1.00 73.94 123 GLY A O 1
ATOM 912 N N . LEU A 1 124 ? -12.817 9.030 -13.200 1.00 77.50 124 LEU A N 1
ATOM 913 C CA . LEU A 1 124 ? -11.877 8.047 -13.731 1.00 77.50 124 LEU A CA 1
ATOM 914 C C . LEU A 1 124 ? -12.443 7.243 -14.909 1.00 77.50 124 LEU A C 1
ATOM 916 O O . LEU A 1 124 ? -11.667 6.898 -15.797 1.00 77.50 124 LEU A O 1
ATOM 920 N N . ASP A 1 125 ? -13.748 6.960 -14.958 1.00 75.94 125 ASP A N 1
ATOM 921 C CA . ASP A 1 125 ? -14.349 6.134 -16.021 1.00 75.94 125 ASP A CA 1
ATOM 922 C C . ASP A 1 125 ? -14.204 6.769 -17.417 1.00 75.94 125 ASP A C 1
ATOM 924 O O . ASP A 1 125 ? -13.812 6.094 -18.372 1.00 75.94 125 ASP A O 1
ATOM 928 N N . GLU A 1 126 ? -14.399 8.089 -17.531 1.00 75.38 126 GLU A N 1
ATOM 929 C CA . GLU A 1 126 ? -14.212 8.826 -18.790 1.00 75.38 126 GLU A CA 1
ATOM 930 C C . GLU A 1 126 ? -12.747 8.777 -19.255 1.00 75.38 126 GLU A C 1
ATOM 932 O O . GLU A 1 126 ? -12.450 8.485 -20.417 1.00 75.38 126 GLU A O 1
ATOM 937 N N . HIS A 1 127 ? -11.801 8.963 -18.332 1.00 73.56 127 HIS A N 1
ATOM 938 C CA . HIS A 1 127 ? -10.378 8.851 -18.641 1.00 73.56 127 HIS A CA 1
ATOM 939 C C . HIS A 1 127 ? -9.973 7.417 -19.000 1.00 73.56 127 HIS A C 1
ATOM 941 O O . HIS A 1 127 ? -9.210 7.218 -19.945 1.00 73.56 127 HIS A O 1
ATOM 947 N N . VAL A 1 128 ? -10.514 6.408 -18.315 1.00 70.69 128 VAL A N 1
ATOM 948 C CA . VAL A 1 128 ? -10.286 4.987 -18.616 1.00 70.69 128 VAL A CA 1
ATOM 949 C C . VAL A 1 128 ? -10.855 4.616 -19.985 1.00 70.69 128 VAL A C 1
ATOM 951 O O . VAL A 1 128 ? -10.215 3.845 -20.704 1.00 70.69 128 VAL A O 1
ATOM 954 N N . ALA A 1 129 ? -11.980 5.198 -20.406 1.00 72.31 129 ALA A N 1
ATOM 955 C CA . ALA A 1 129 ? -12.550 4.971 -21.733 1.00 72.31 129 ALA A CA 1
ATOM 956 C C . ALA A 1 129 ? -11.580 5.346 -22.869 1.00 72.31 129 ALA A C 1
ATOM 958 O O . ALA A 1 129 ? -11.569 4.674 -23.902 1.00 72.31 129 ALA A O 1
ATOM 959 N N . HIS A 1 130 ? -10.711 6.343 -22.670 1.00 71.50 130 HIS A N 1
ATOM 960 C CA . HIS A 1 130 ? -9.655 6.689 -23.630 1.00 71.50 130 HIS A CA 1
ATOM 961 C C . HIS A 1 130 ? -8.509 5.667 -23.682 1.00 71.50 130 HIS A C 1
ATOM 963 O O . HIS A 1 130 ? -7.835 5.555 -24.707 1.00 71.50 130 HIS A O 1
ATOM 969 N N . PHE A 1 131 ? -8.294 4.905 -22.607 1.00 63.06 131 PHE A N 1
ATOM 970 C CA . PHE A 1 131 ? -7.250 3.877 -22.519 1.00 63.06 131 PHE A CA 1
ATOM 971 C C . PHE A 1 131 ? -7.727 2.478 -22.917 1.00 63.06 131 PHE A C 1
ATOM 973 O O . PHE A 1 131 ? -6.904 1.567 -23.035 1.00 63.06 131 PHE A O 1
ATOM 980 N N . VAL A 1 132 ? -9.029 2.286 -23.150 1.00 67.75 132 VAL A N 1
ATOM 981 C CA . VAL A 1 132 ? -9.567 1.041 -23.702 1.00 67.75 132 VAL A CA 1
ATOM 982 C C . VAL A 1 132 ? -9.593 1.160 -25.230 1.00 67.75 132 VAL A C 1
ATOM 984 O O . VAL A 1 132 ? -10.398 1.917 -25.773 1.00 67.75 132 VAL A O 1
ATOM 987 N N . PRO A 1 133 ? -8.765 0.393 -25.970 1.00 60.97 133 PRO A N 1
ATOM 988 C CA . PRO A 1 133 ? -8.958 0.246 -27.406 1.00 60.97 133 PRO A CA 1
ATOM 989 C C . PRO A 1 133 ? -10.373 -0.294 -27.609 1.00 60.97 133 PRO A C 1
ATOM 991 O O . PRO A 1 133 ? -10.755 -1.246 -26.928 1.00 60.97 133 PRO A O 1
ATOM 994 N N . GLN A 1 134 ? -11.146 0.267 -28.540 1.00 56.41 134 GLN A N 1
ATOM 995 C CA . GLN A 1 134 ? -12.555 -0.080 -28.813 1.00 56.41 134 GLN A CA 1
ATOM 996 C C . GLN A 1 134 ? -12.844 -1.587 -29.081 1.00 56.41 134 GLN A C 1
ATOM 998 O O . GLN A 1 134 ? -13.980 -1.957 -29.356 1.00 56.41 134 GLN A O 1
ATOM 1003 N N . GLY A 1 135 ? -11.859 -2.484 -28.978 1.00 48.16 135 GLY A N 1
ATOM 1004 C CA . GLY A 1 135 ? -11.943 -3.914 -29.269 1.00 48.16 135 GLY A CA 1
ATOM 1005 C C . GLY A 1 135 ? -12.403 -4.849 -28.139 1.00 48.16 135 GLY A C 1
ATOM 1006 O O . GLY A 1 135 ? -12.696 -6.000 -28.439 1.00 48.16 135 GLY A O 1
ATOM 1007 N N . LEU A 1 136 ? -12.516 -4.429 -26.869 1.00 53.50 136 LEU A N 1
ATOM 1008 C CA . LEU A 1 136 ? -12.940 -5.352 -25.788 1.00 53.50 136 LEU A CA 1
ATOM 1009 C C . LEU A 1 136 ? -14.459 -5.418 -25.553 1.00 53.50 136 LEU A C 1
ATOM 1011 O O . LEU A 1 136 ? -14.937 -6.366 -24.937 1.00 53.50 136 LEU A O 1
ATOM 1015 N N . LYS A 1 137 ? -15.243 -4.479 -26.099 1.00 54.16 137 LYS A N 1
ATOM 1016 C CA . LYS A 1 137 ? -16.719 -4.545 -26.052 1.00 54.16 137 LYS A CA 1
ATOM 1017 C C . LYS A 1 137 ? -17.314 -5.485 -27.118 1.00 54.16 137 LYS A C 1
ATOM 1019 O O . LYS A 1 137 ? -18.506 -5.756 -27.085 1.00 54.16 137 LYS A O 1
ATOM 1024 N N . SER A 1 138 ? -16.492 -6.025 -28.027 1.00 43.75 138 SER A N 1
ATOM 1025 C CA . SER A 1 138 ? -16.943 -6.857 -29.156 1.00 43.75 138 SER A CA 1
ATOM 1026 C C . SER A 1 138 ? -16.875 -8.375 -28.920 1.00 43.75 138 SER A C 1
ATOM 1028 O O . SER A 1 138 ? -17.295 -9.129 -29.792 1.00 43.75 138 SER A O 1
ATOM 1030 N N . ALA A 1 139 ? -16.358 -8.841 -27.777 1.00 44.44 139 ALA A N 1
ATOM 1031 C CA . ALA A 1 139 ? -16.225 -10.277 -27.488 1.00 44.44 139 ALA A CA 1
ATOM 1032 C C . ALA A 1 139 ? -17.332 -10.840 -26.572 1.00 44.44 139 ALA A C 1
ATOM 1034 O O . ALA A 1 139 ? -17.499 -12.050 -26.502 1.00 44.44 139 ALA A O 1
ATOM 1035 N N . ALA A 1 140 ? -18.111 -9.986 -25.897 1.00 47.44 140 ALA A N 1
ATOM 1036 C CA . ALA A 1 140 ? -19.161 -10.415 -24.963 1.00 47.44 140 ALA A CA 1
ATOM 1037 C C . ALA A 1 140 ? -20.575 -10.482 -25.582 1.00 47.44 140 ALA A C 1
ATOM 1039 O O . ALA A 1 140 ? -21.522 -10.850 -24.897 1.00 47.44 140 ALA A O 1
ATOM 1040 N N . ALA A 1 141 ? -20.738 -10.140 -26.866 1.00 40.97 141 ALA A N 1
ATOM 1041 C CA . ALA A 1 141 ? -22.036 -10.131 -27.555 1.00 40.97 141 ALA A CA 1
ATOM 1042 C C . ALA A 1 141 ? -22.253 -11.329 -28.503 1.00 40.97 141 ALA A C 1
ATOM 1044 O O . ALA A 1 141 ? -23.208 -11.329 -29.275 1.00 40.97 141 ALA A O 1
ATOM 1045 N N . ALA A 1 142 ? -21.380 -12.342 -28.474 1.00 39.88 142 ALA A N 1
ATOM 1046 C CA . ALA A 1 142 ? -21.421 -13.452 -29.425 1.00 39.88 142 ALA A CA 1
ATOM 1047 C C . ALA A 1 142 ? -21.290 -14.832 -28.767 1.00 39.88 142 ALA A C 1
ATOM 1049 O O . ALA A 1 142 ? -20.521 -15.649 -29.245 1.00 39.88 142 ALA A O 1
ATOM 1050 N N . THR A 1 143 ? -22.050 -15.096 -27.705 1.00 35.03 143 THR A N 1
ATOM 1051 C CA . THR A 1 143 ? -22.495 -16.453 -27.329 1.00 35.03 143 THR A CA 1
ATOM 1052 C C . THR A 1 143 ? -23.649 -16.317 -26.344 1.00 35.03 143 THR A C 1
ATOM 1054 O O . THR A 1 143 ? -23.445 -16.186 -25.139 1.00 35.03 143 THR A O 1
ATOM 1057 N N . SER A 1 144 ? -24.870 -16.296 -26.865 1.00 39.12 144 SER A N 1
ATOM 1058 C CA . SER A 1 144 ? -26.069 -16.619 -26.100 1.00 39.12 144 SER A CA 1
ATOM 1059 C C . SER A 1 144 ? -26.388 -18.100 -26.296 1.00 39.12 144 SER A C 1
ATOM 1061 O O . SER A 1 144 ? -26.392 -18.560 -27.436 1.00 39.12 144 SER A O 1
ATOM 1063 N N . ASP A 1 145 ? -26.725 -18.753 -25.183 1.00 34.97 145 ASP A N 1
ATOM 1064 C CA . ASP A 1 145 ? -27.302 -20.096 -25.022 1.00 34.97 145 ASP A CA 1
ATOM 1065 C C . ASP A 1 145 ? -26.330 -21.290 -24.943 1.00 34.97 145 ASP A C 1
ATOM 1067 O O . ASP A 1 145 ? -25.986 -21.915 -25.938 1.00 34.97 145 ASP A O 1
ATOM 1071 N N . GLU A 1 146 ? -25.912 -21.629 -23.717 1.00 34.09 146 GLU A N 1
ATOM 1072 C CA . GLU A 1 146 ? -26.338 -22.875 -23.059 1.00 34.09 146 GLU A CA 1
ATOM 1073 C C . GLU A 1 146 ? -26.016 -22.841 -21.549 1.00 34.09 146 GLU A C 1
ATOM 1075 O O . GLU A 1 146 ? -25.083 -22.193 -21.078 1.00 34.09 146 GLU A O 1
ATOM 1080 N N . THR A 1 147 ? -26.883 -23.494 -20.780 1.00 39.44 147 THR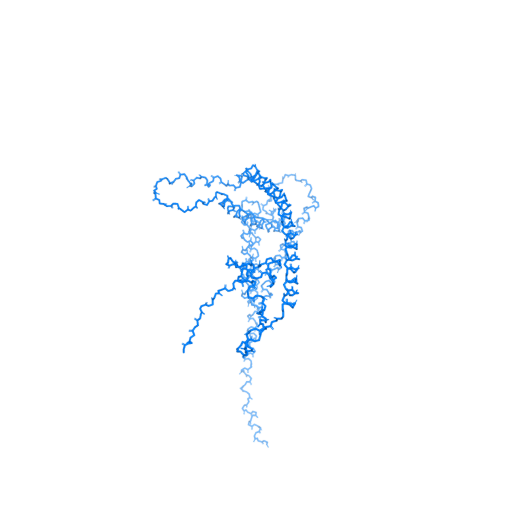 A N 1
ATOM 1081 C CA . THR A 1 147 ? -27.027 -23.437 -19.320 1.00 39.44 147 THR A CA 1
ATOM 1082 C C . THR A 1 147 ? -25.931 -24.223 -18.594 1.00 39.44 147 THR A C 1
ATOM 1084 O O . THR A 1 147 ? -25.867 -25.430 -18.778 1.00 39.44 147 THR A O 1
ATOM 1087 N N . HIS A 1 148 ? -25.154 -23.590 -17.704 1.00 37.19 148 HIS A N 1
ATOM 1088 C CA . HIS A 1 148 ? -24.589 -24.241 -16.508 1.00 37.19 148 HIS A CA 1
ATOM 1089 C C . HIS A 1 148 ? -24.115 -23.211 -15.461 1.00 37.19 148 HIS A C 1
ATOM 1091 O O . HIS A 1 148 ? -23.290 -22.351 -15.743 1.00 37.19 148 HIS A O 1
ATOM 1097 N N . GLU A 1 149 ? -24.693 -23.332 -14.262 1.00 34.91 149 GLU A N 1
ATOM 1098 C CA . GLU A 1 149 ? -24.188 -22.961 -12.928 1.00 34.91 149 GLU A CA 1
ATOM 1099 C C . GLU A 1 149 ? -23.352 -21.679 -12.762 1.00 34.91 149 GLU A C 1
ATOM 1101 O O . GLU A 1 149 ? -22.162 -21.611 -13.049 1.00 34.91 149 GLU A O 1
ATOM 1106 N N . THR A 1 150 ? -23.978 -20.692 -12.121 1.00 43.78 150 THR A N 1
ATOM 1107 C CA . THR A 1 150 ? -23.340 -19.558 -11.447 1.00 43.78 150 THR A CA 1
ATOM 1108 C C . THR A 1 150 ? -22.287 -20.002 -10.415 1.00 43.78 150 THR A C 1
ATOM 1110 O O . THR A 1 150 ? -22.667 -20.605 -9.406 1.00 43.78 150 THR A O 1
ATOM 1113 N N . PRO A 1 151 ? -21.007 -19.605 -10.536 1.00 45.06 151 PRO A N 1
ATOM 1114 C CA . PRO A 1 151 ? -20.208 -19.244 -9.375 1.00 45.06 151 PRO A CA 1
ATOM 1115 C C . PRO A 1 151 ? -20.534 -17.786 -8.988 1.00 45.06 151 PRO A C 1
ATOM 1117 O O . PRO A 1 151 ? -21.082 -17.038 -9.804 1.00 45.06 151 PRO A O 1
ATOM 1120 N N . PRO A 1 152 ? -20.287 -17.375 -7.733 1.00 48.84 152 PRO A N 1
ATOM 1121 C CA . PRO A 1 152 ? -20.822 -16.134 -7.192 1.00 48.84 152 PRO A CA 1
ATOM 1122 C C . PRO A 1 152 ? -20.330 -14.952 -8.020 1.00 48.84 152 PRO A C 1
ATOM 1124 O O . PRO A 1 152 ? -19.141 -14.855 -8.312 1.00 48.84 152 PRO A O 1
ATOM 1127 N N . THR A 1 153 ? -21.268 -14.079 -8.383 1.00 59.69 153 THR A N 1
ATOM 1128 C CA . THR A 1 153 ? -21.059 -12.778 -9.013 1.00 59.69 153 THR A CA 1
ATOM 1129 C C . THR A 1 153 ? -19.807 -12.113 -8.452 1.00 59.69 153 THR A C 1
ATOM 1131 O O . THR A 1 153 ? -19.841 -11.529 -7.369 1.00 59.69 153 THR A O 1
ATOM 1134 N N . GLU A 1 154 ? -18.695 -12.204 -9.182 1.00 51.84 154 GLU A N 1
ATOM 1135 C CA . GLU A 1 154 ? -17.558 -11.341 -8.921 1.00 51.84 154 GLU A CA 1
ATOM 1136 C C . GLU A 1 154 ? -18.055 -9.923 -9.207 1.00 51.84 154 GLU A C 1
ATOM 1138 O O . GLU A 1 154 ? -18.495 -9.642 -10.327 1.00 51.84 154 GLU A O 1
ATOM 1143 N N . PRO A 1 155 ? -18.082 -9.031 -8.207 1.00 73.19 155 PRO A N 1
ATOM 1144 C CA . PRO A 1 155 ? -18.593 -7.696 -8.423 1.00 73.19 155 PRO A CA 1
ATOM 1145 C C . PRO A 1 155 ? -17.802 -7.019 -9.545 1.00 73.19 155 PRO A C 1
ATOM 1147 O O . PRO A 1 155 ? -16.574 -7.133 -9.591 1.00 73.19 155 PRO A O 1
ATOM 1150 N N . GLY A 1 156 ? -18.477 -6.278 -10.429 1.00 69.00 156 GLY A N 1
ATOM 1151 C CA . GLY A 1 156 ? -17.826 -5.602 -11.562 1.00 69.00 156 GLY A CA 1
ATOM 1152 C C . GLY A 1 156 ? -16.606 -4.762 -11.157 1.00 69.00 156 GLY A C 1
ATOM 1153 O O . GLY A 1 156 ? -15.628 -4.700 -11.899 1.00 69.00 156 GLY A O 1
ATOM 1154 N N . HIS A 1 157 ? -16.600 -4.227 -9.932 1.00 73.62 157 HIS A N 1
ATOM 1155 C CA . HIS A 1 157 ? -15.477 -3.487 -9.361 1.00 73.62 157 HIS A CA 1
ATOM 1156 C C . HIS A 1 157 ? -14.212 -4.333 -9.122 1.00 73.62 157 HIS A C 1
ATOM 1158 O O . HIS A 1 157 ? -13.110 -3.816 -9.269 1.00 73.62 157 HIS A O 1
ATOM 1164 N N . ILE A 1 158 ? -14.315 -5.634 -8.820 1.00 76.88 158 ILE A N 1
ATOM 1165 C CA . ILE A 1 158 ? -13.140 -6.522 -8.706 1.00 76.88 158 ILE A CA 1
ATOM 1166 C C . ILE A 1 158 ? -12.515 -6.748 -10.084 1.00 76.88 158 ILE A C 1
ATOM 1168 O O . ILE A 1 158 ? -11.291 -6.705 -10.231 1.00 76.88 158 ILE A O 1
ATOM 1172 N N . THR A 1 159 ? -13.349 -6.926 -11.110 1.00 76.88 159 THR A N 1
ATOM 1173 C CA . THR A 1 159 ? -12.879 -7.039 -12.497 1.00 76.88 159 THR A CA 1
ATOM 1174 C C . THR A 1 159 ? -12.198 -5.742 -12.938 1.00 76.88 159 THR A C 1
ATOM 1176 O O . THR A 1 159 ? -11.079 -5.785 -13.445 1.00 76.88 159 THR A O 1
ATOM 1179 N N . GLN A 1 160 ? -12.804 -4.587 -12.646 1.00 77.19 160 GLN A N 1
ATOM 1180 C CA . GLN A 1 160 ? -12.220 -3.270 -12.916 1.00 77.19 160 GLN A CA 1
ATOM 1181 C C . GLN A 1 160 ? -10.894 -3.058 -12.177 1.00 77.19 160 GLN A C 1
ATOM 1183 O O . GLN A 1 160 ? -9.931 -2.612 -12.791 1.00 77.19 160 GLN A O 1
ATOM 1188 N N . LEU A 1 161 ? -10.787 -3.435 -10.899 1.00 84.19 161 LEU A N 1
ATOM 1189 C CA . LEU A 1 161 ? -9.535 -3.338 -10.139 1.00 84.19 161 LEU A CA 1
ATOM 1190 C C . LEU A 1 161 ? -8.422 -4.205 -10.738 1.00 84.19 161 LEU A C 1
ATOM 1192 O O . LEU A 1 161 ? -7.273 -3.762 -10.823 1.00 84.19 161 LEU A O 1
ATOM 1196 N N . ARG A 1 162 ? -8.741 -5.418 -11.205 1.00 83.31 162 ARG A N 1
ATOM 1197 C CA . ARG A 1 162 ? -7.774 -6.269 -11.919 1.00 83.31 162 ARG A CA 1
ATOM 1198 C C . ARG A 1 162 ? -7.343 -5.633 -13.236 1.00 83.31 162 ARG A C 1
ATOM 1200 O O . ARG A 1 162 ? -6.149 -5.606 -13.531 1.00 83.31 162 ARG A O 1
ATOM 1207 N N . THR A 1 163 ? -8.282 -5.068 -13.993 1.00 87.06 163 THR A N 1
ATOM 1208 C CA . THR A 1 163 ? -7.970 -4.332 -15.223 1.00 87.06 163 THR A CA 1
ATOM 1209 C C . THR A 1 163 ? -7.089 -3.117 -14.937 1.00 87.06 163 THR A C 1
ATOM 1211 O O . THR A 1 163 ? -6.072 -2.959 -15.601 1.00 87.06 163 THR A O 1
ATOM 1214 N N . LEU A 1 164 ? -7.399 -2.307 -13.921 1.00 89.19 164 LEU A N 1
ATOM 1215 C CA . LEU A 1 164 ? -6.595 -1.145 -13.530 1.00 89.19 164 LEU A CA 1
ATOM 1216 C C . LEU A 1 164 ? -5.196 -1.543 -13.052 1.00 89.19 164 LEU A C 1
ATOM 1218 O O . LEU A 1 164 ? -4.222 -0.882 -13.399 1.00 89.19 164 LEU A O 1
ATOM 1222 N N . THR A 1 165 ? -5.070 -2.651 -12.322 1.00 91.00 165 THR A N 1
ATOM 1223 C CA . THR A 1 165 ? -3.763 -3.188 -11.911 1.00 91.00 165 THR A CA 1
ATOM 1224 C C . THR A 1 165 ? -2.928 -3.592 -13.126 1.00 91.00 165 THR A C 1
ATOM 1226 O O . THR A 1 165 ? -1.748 -3.256 -13.214 1.00 91.00 165 THR A O 1
ATOM 1229 N N . HIS A 1 166 ? -3.550 -4.251 -14.103 1.00 93.00 166 HIS A N 1
ATOM 1230 C CA . HIS A 1 166 ? -2.891 -4.638 -15.349 1.00 93.00 166 HIS A CA 1
ATOM 1231 C C . HIS A 1 166 ? -2.512 -3.428 -16.209 1.00 93.00 166 HIS A C 1
ATOM 1233 O O . HIS A 1 166 ? -1.415 -3.367 -16.761 1.00 93.00 166 HIS A O 1
ATOM 1239 N N . VAL A 1 167 ? -3.396 -2.432 -16.300 1.00 94.75 167 VAL A N 1
ATOM 1240 C CA . VAL A 1 167 ? -3.131 -1.169 -17.001 1.00 94.75 167 VAL A CA 1
ATOM 1241 C C . VAL A 1 167 ? -1.989 -0.416 -16.327 1.00 94.75 167 VAL A C 1
ATOM 1243 O O . VAL A 1 167 ? -1.092 0.045 -17.024 1.00 94.75 167 VAL A O 1
ATOM 1246 N N . ARG A 1 168 ? -1.952 -0.358 -14.993 1.00 93.31 168 ARG A N 1
ATOM 1247 C CA . ARG A 1 168 ? -0.841 0.238 -14.244 1.00 93.31 168 ARG A CA 1
ATOM 1248 C C . ARG A 1 168 ? 0.484 -0.446 -14.570 1.00 93.31 168 ARG A C 1
ATOM 1250 O O . ARG A 1 168 ? 1.431 0.246 -14.921 1.00 93.31 168 ARG A O 1
ATOM 1257 N N . GLN A 1 169 ? 0.544 -1.777 -14.522 1.00 95.06 169 GLN A N 1
ATOM 1258 C CA . GLN A 1 169 ? 1.757 -2.527 -14.879 1.00 95.06 169 GLN A CA 1
ATOM 1259 C C . GLN A 1 169 ? 2.197 -2.248 -16.324 1.00 95.06 169 GLN A C 1
ATOM 1261 O O . GLN A 1 169 ? 3.385 -2.072 -16.598 1.00 95.06 169 GLN A O 1
ATOM 1266 N N . ARG A 1 170 ? 1.242 -2.156 -17.257 1.00 92.62 170 ARG A N 1
ATOM 1267 C CA . ARG A 1 170 ? 1.524 -1.794 -18.653 1.00 92.62 170 ARG A CA 1
ATOM 1268 C C . ARG A 1 170 ? 2.043 -0.366 -18.785 1.00 92.62 170 ARG A C 1
ATOM 1270 O O . ARG A 1 170 ? 3.012 -0.158 -19.505 1.00 92.62 170 ARG A O 1
ATOM 1277 N N . LEU A 1 171 ? 1.447 0.602 -18.093 1.00 93.00 171 LEU A N 1
ATOM 1278 C CA . LEU A 1 171 ? 1.901 1.994 -18.105 1.00 93.00 171 LEU A CA 1
ATOM 1279 C C . LEU A 1 171 ? 3.284 2.141 -17.472 1.00 93.00 171 LEU A C 1
ATOM 1281 O O . LEU A 1 171 ? 4.124 2.830 -18.037 1.00 93.00 171 LEU A O 1
ATOM 1285 N N . GLU A 1 172 ? 3.563 1.451 -16.367 1.00 92.88 172 GLU A N 1
ATOM 1286 C CA . GLU A 1 172 ? 4.902 1.398 -15.768 1.00 92.88 172 GLU A CA 1
ATOM 1287 C C . GLU A 1 172 ? 5.926 0.820 -16.761 1.00 92.88 172 GLU A C 1
ATOM 1289 O O . GLU A 1 172 ? 7.013 1.378 -16.921 1.00 92.88 172 GLU A O 1
ATOM 1294 N N . SER A 1 173 ? 5.559 -0.230 -17.507 1.00 91.44 173 SER A N 1
ATOM 1295 C CA . SER A 1 173 ? 6.397 -0.773 -18.583 1.00 91.44 173 SER A CA 1
ATOM 1296 C C . SER A 1 173 ? 6.610 0.229 -19.722 1.00 91.44 173 SER A C 1
ATOM 1298 O O . SER A 1 173 ? 7.729 0.346 -20.214 1.00 91.44 173 SER A O 1
ATOM 1300 N N . VAL A 1 174 ? 5.574 0.960 -20.143 1.00 92.00 174 VAL A N 1
ATOM 1301 C CA . VAL A 1 174 ? 5.685 1.985 -21.195 1.00 92.00 174 VAL A CA 1
ATOM 1302 C C . VAL A 1 174 ? 6.558 3.148 -20.731 1.00 92.00 174 VAL A C 1
ATOM 1304 O O . VAL A 1 174 ? 7.429 3.572 -21.480 1.00 92.00 174 VAL A O 1
ATOM 1307 N N . ILE A 1 175 ? 6.385 3.633 -19.498 1.00 90.19 175 ILE A N 1
ATOM 1308 C CA . ILE A 1 175 ? 7.213 4.698 -18.913 1.00 90.19 175 ILE A CA 1
ATOM 1309 C C . ILE A 1 175 ? 8.672 4.256 -18.851 1.00 90.19 175 ILE A C 1
ATOM 1311 O O . ILE A 1 175 ? 9.554 5.037 -19.196 1.00 90.19 175 ILE A O 1
ATOM 1315 N N . LYS A 1 176 ? 8.936 3.008 -18.453 1.00 92.12 176 LYS A N 1
ATOM 1316 C CA . LYS A 1 176 ? 10.292 2.459 -18.424 1.00 92.12 176 LYS A CA 1
ATOM 1317 C C . LYS A 1 176 ? 10.904 2.406 -19.823 1.00 92.12 176 LYS A C 1
ATOM 1319 O O . LYS A 1 176 ? 11.978 2.961 -20.020 1.00 92.12 176 LYS A O 1
ATOM 1324 N N . VAL A 1 177 ? 10.210 1.805 -20.792 1.00 90.62 177 VAL A N 1
ATOM 1325 C CA . VAL A 1 177 ? 10.693 1.698 -22.179 1.00 90.62 177 VAL A CA 1
ATOM 1326 C C . VAL A 1 177 ? 10.890 3.082 -22.794 1.00 90.62 177 VAL A C 1
ATOM 1328 O O . VAL A 1 177 ? 11.914 3.331 -23.418 1.00 90.62 177 VAL A O 1
ATOM 1331 N N . PHE A 1 178 ? 9.962 4.016 -22.579 1.00 86.62 178 PHE A N 1
ATOM 1332 C CA . PHE A 1 178 ? 10.078 5.378 -23.094 1.00 86.62 178 PHE A CA 1
ATOM 1333 C C . PHE A 1 178 ? 11.182 6.172 -22.388 1.00 86.62 178 PHE A C 1
ATOM 1335 O O . PHE A 1 178 ? 11.902 6.921 -23.036 1.00 86.62 178 PHE A O 1
ATOM 1342 N N . GLY A 1 179 ? 11.368 5.987 -21.080 1.00 86.75 179 GLY A N 1
ATOM 1343 C CA . GLY A 1 179 ? 12.459 6.598 -20.322 1.00 86.75 179 GLY A CA 1
ATOM 1344 C C . GLY A 1 179 ? 13.831 6.095 -20.776 1.00 86.75 179 GLY A C 1
ATOM 1345 O O . GLY A 1 179 ? 14.728 6.895 -21.036 1.00 86.75 179 GLY A O 1
ATOM 1346 N N . GLU A 1 180 ? 13.979 4.781 -20.950 1.00 86.50 180 GLU A N 1
ATOM 1347 C CA . GLU A 1 180 ? 15.178 4.164 -21.531 1.00 86.50 180 GLU A CA 1
ATOM 1348 C C . GLU A 1 180 ? 15.404 4.646 -22.970 1.00 86.50 180 GLU A C 1
ATOM 1350 O O . GLU A 1 180 ? 16.532 4.960 -23.358 1.00 86.50 180 GLU A O 1
ATOM 1355 N N . ALA A 1 181 ? 14.325 4.791 -23.739 1.00 85.38 181 ALA A N 1
ATOM 1356 C CA . ALA A 1 181 ? 14.378 5.292 -25.099 1.00 85.38 181 ALA A CA 1
ATOM 1357 C C . ALA A 1 181 ? 14.833 6.763 -25.158 1.00 85.38 181 ALA A C 1
ATOM 1359 O O . ALA A 1 181 ? 15.713 7.116 -25.942 1.00 85.38 181 ALA A O 1
ATOM 1360 N N . MET A 1 182 ? 14.291 7.620 -24.291 1.00 83.12 182 MET A N 1
ATOM 1361 C CA . MET A 1 182 ? 14.686 9.027 -24.172 1.00 83.12 182 MET A CA 1
ATOM 1362 C C . MET A 1 182 ? 16.143 9.189 -23.741 1.00 83.12 182 MET A C 1
ATOM 1364 O O . MET A 1 182 ? 16.817 10.109 -24.205 1.00 83.12 182 MET A O 1
ATOM 1368 N N . GLN A 1 183 ? 16.633 8.306 -22.870 1.00 81.56 183 GLN A N 1
ATOM 1369 C CA . GLN A 1 183 ? 18.028 8.301 -22.442 1.00 81.56 183 GLN A CA 1
ATOM 1370 C C . GLN A 1 183 ? 18.973 7.923 -23.593 1.00 81.56 183 GLN A C 1
ATOM 1372 O O . GLN A 1 183 ? 20.097 8.429 -23.659 1.00 81.56 183 GLN A O 1
ATOM 1377 N N . TRP A 1 184 ? 18.518 7.076 -24.522 1.00 83.88 184 TRP A N 1
ATOM 1378 C CA . TRP A 1 184 ? 19.253 6.756 -25.740 1.00 83.88 184 TRP A CA 1
ATOM 1379 C C . TRP A 1 184 ? 19.134 7.891 -26.764 1.00 83.88 184 TRP A C 1
ATOM 1381 O O . TRP A 1 184 ? 18.328 7.869 -27.701 1.00 83.88 184 TRP A O 1
ATOM 1391 N N . THR A 1 185 ? 19.985 8.896 -26.583 1.00 81.31 185 THR A N 1
ATOM 1392 C CA . THR A 1 185 ? 20.129 10.017 -27.514 1.00 81.31 185 THR A CA 1
ATOM 1393 C C . THR A 1 185 ? 21.169 9.699 -28.583 1.00 81.31 185 THR A C 1
ATOM 1395 O O . THR A 1 185 ? 22.233 9.159 -28.290 1.00 81.31 18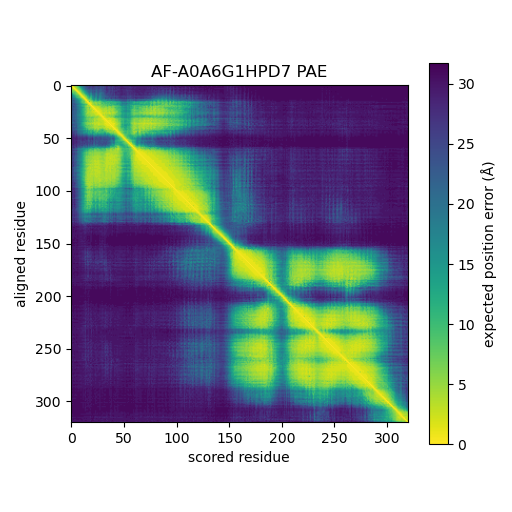5 THR A O 1
ATOM 1398 N N . ILE A 1 186 ? 20.845 10.020 -29.836 1.00 76.69 186 ILE A N 1
ATOM 1399 C CA . ILE A 1 186 ? 21.763 9.913 -30.973 1.00 76.69 186 ILE A CA 1
ATOM 1400 C C . ILE A 1 186 ? 22.120 11.338 -31.401 1.00 76.69 186 ILE A C 1
ATOM 1402 O O . ILE A 1 186 ? 21.222 12.192 -31.447 1.00 76.69 186 ILE A O 1
ATOM 1406 N N . PRO A 1 187 ? 23.402 11.631 -31.683 1.00 79.19 187 PRO A N 1
ATOM 1407 C CA . PRO A 1 187 ? 23.797 12.945 -32.158 1.00 79.19 187 PRO A CA 1
ATOM 1408 C C . PRO A 1 187 ? 23.075 13.262 -33.482 1.00 79.19 187 PRO A C 1
ATOM 1410 O O . PRO A 1 187 ? 23.018 12.407 -34.374 1.00 79.19 187 PRO A O 1
ATOM 1413 N N . PRO A 1 188 ? 22.497 14.467 -33.648 1.00 65.38 188 PRO A N 1
ATOM 1414 C CA . PRO A 1 188 ? 21.799 14.847 -34.874 1.00 65.38 188 PRO A CA 1
ATOM 1415 C C . PRO A 1 188 ? 22.670 14.712 -36.127 1.00 65.38 188 PRO A C 1
ATOM 1417 O O . PRO A 1 188 ? 22.120 14.524 -37.212 1.00 65.38 188 PRO A O 1
ATOM 1420 N N . SER A 1 189 ? 24.001 14.741 -36.008 1.00 66.81 189 SER A N 1
ATOM 1421 C CA . SER A 1 189 ? 24.923 14.441 -37.109 1.00 66.81 189 SER A CA 1
ATOM 1422 C C . SER A 1 189 ? 24.749 13.026 -37.690 1.00 66.81 189 SER A C 1
ATOM 1424 O O . SER A 1 189 ? 24.739 12.877 -38.911 1.00 66.81 189 SER A O 1
ATOM 1426 N N . GLU A 1 190 ? 24.498 12.002 -36.871 1.00 66.81 190 GLU A N 1
ATOM 1427 C CA . GLU A 1 190 ? 24.274 10.619 -37.332 1.00 66.81 190 GLU A CA 1
ATOM 1428 C C . GLU A 1 190 ? 22.905 10.423 -37.999 1.00 66.81 190 GLU A C 1
ATOM 1430 O O . GLU A 1 190 ? 22.766 9.622 -38.927 1.00 66.81 190 GLU A O 1
ATOM 1435 N N . VAL A 1 191 ? 21.905 11.206 -37.588 1.00 62.72 191 VAL A N 1
ATOM 1436 C CA . VAL A 1 191 ? 20.587 11.256 -38.244 1.00 62.72 191 VAL A CA 1
ATOM 1437 C C . VAL A 1 191 ? 20.684 12.030 -39.570 1.00 62.72 191 VAL A C 1
ATOM 1439 O O . VAL A 1 191 ? 20.131 11.618 -40.594 1.00 62.72 191 VAL A O 1
ATOM 1442 N N . SER A 1 192 ? 21.473 13.110 -39.587 1.00 56.06 192 SER A N 1
ATOM 1443 C CA . SER A 1 192 ? 21.646 14.026 -40.726 1.00 56.06 192 SER A CA 1
ATOM 1444 C C . SER A 1 192 ? 22.419 13.429 -41.905 1.00 56.06 192 SER A C 1
ATOM 1446 O O . SER A 1 192 ? 22.195 13.840 -43.045 1.00 56.06 192 SER A O 1
ATOM 1448 N N . LEU A 1 193 ? 23.254 12.407 -41.682 1.00 53.06 193 LEU A N 1
ATOM 1449 C CA . LEU A 1 193 ? 23.911 11.645 -42.759 1.00 53.06 193 LEU A CA 1
ATOM 1450 C C . LEU A 1 193 ? 22.922 10.871 -43.652 1.00 53.06 193 LEU A C 1
ATOM 1452 O O . LEU A 1 193 ? 23.300 10.388 -44.718 1.00 53.06 193 LEU A O 1
ATOM 1456 N N . THR A 1 194 ? 21.654 10.751 -43.245 1.00 47.56 194 THR A N 1
ATOM 1457 C CA . THR A 1 194 ? 20.579 10.181 -44.077 1.00 47.56 194 THR A CA 1
ATOM 1458 C C . THR A 1 194 ? 19.619 11.230 -44.649 1.00 47.56 194 THR A C 1
ATOM 1460 O O . THR A 1 194 ? 18.844 10.911 -45.548 1.00 47.56 194 THR A O 1
ATOM 1463 N N . ALA A 1 195 ? 19.702 12.483 -44.185 1.00 49.53 195 ALA A N 1
ATOM 1464 C CA . ALA A 1 195 ? 18.799 13.585 -44.530 1.00 49.53 195 ALA A CA 1
ATOM 1465 C C . ALA A 1 195 ? 19.460 14.662 -45.418 1.00 49.53 195 ALA A C 1
ATOM 1467 O O . ALA A 1 195 ? 19.048 15.820 -45.426 1.00 49.53 195 ALA A O 1
ATOM 1468 N N . SER A 1 196 ? 20.500 14.311 -46.177 1.00 49.12 196 SER A N 1
ATOM 1469 C CA . SER A 1 196 ? 21.356 15.278 -46.881 1.00 49.12 196 SER A CA 1
ATOM 1470 C C . SER A 1 196 ? 20.774 15.913 -48.162 1.00 49.12 196 SER A C 1
ATOM 1472 O O . SER A 1 196 ? 21.558 16.240 -49.045 1.00 49.12 196 SER A O 1
ATOM 1474 N N . LEU A 1 197 ? 19.454 16.116 -48.313 1.00 52.78 197 LEU A N 1
ATOM 1475 C CA . LEU A 1 197 ? 18.880 16.753 -49.524 1.00 52.78 197 LEU A CA 1
ATOM 1476 C C . LEU A 1 197 ? 17.627 17.639 -49.319 1.00 52.78 197 LEU A C 1
ATOM 1478 O O . LEU A 1 197 ? 16.862 17.826 -50.262 1.00 52.78 197 LEU A O 1
ATOM 1482 N N . ILE A 1 198 ? 17.401 18.245 -48.148 1.00 50.12 198 ILE A N 1
ATOM 1483 C CA . ILE A 1 198 ? 16.414 19.343 -48.029 1.00 50.12 198 ILE A CA 1
ATOM 1484 C C . ILE A 1 198 ? 17.085 20.541 -47.361 1.00 50.12 198 ILE A C 1
ATOM 1486 O O . ILE A 1 198 ? 17.053 20.715 -46.148 1.00 50.12 198 ILE A O 1
ATOM 1490 N N . SER A 1 199 ? 17.729 21.360 -48.190 1.00 45.44 199 SER A N 1
ATOM 1491 C CA . SER A 1 199 ? 18.200 22.687 -47.808 1.00 45.44 199 SER A CA 1
ATOM 1492 C C . SER A 1 199 ? 17.057 23.676 -48.036 1.00 45.44 199 SER A C 1
ATOM 1494 O O . SER A 1 199 ? 16.842 24.152 -49.149 1.00 45.44 199 SER A O 1
ATOM 1496 N N . VAL A 1 200 ? 16.279 23.935 -46.987 1.00 41.22 200 VAL A N 1
ATOM 1497 C CA . VAL A 1 200 ? 15.391 25.099 -46.894 1.00 41.22 200 VAL A CA 1
ATOM 1498 C C . VAL A 1 200 ? 15.724 25.758 -45.565 1.00 41.22 200 VAL A C 1
ATOM 1500 O O . VAL A 1 200 ? 15.580 25.135 -44.520 1.00 41.22 200 VAL A O 1
ATOM 1503 N N . SER A 1 201 ? 16.251 26.978 -45.649 1.00 43.91 201 SER A N 1
ATOM 1504 C CA . SER A 1 201 ? 16.709 27.863 -44.576 1.00 43.91 201 SER A CA 1
ATOM 1505 C C . SER A 1 201 ? 16.154 27.536 -43.183 1.00 43.91 201 SER A C 1
ATOM 1507 O O . SER A 1 201 ? 15.074 27.996 -42.816 1.00 43.91 201 SER A O 1
ATOM 1509 N N . ALA A 1 202 ? 16.911 26.767 -42.399 1.00 46.16 202 ALA A N 1
ATOM 1510 C CA . ALA A 1 202 ? 16.663 26.609 -40.973 1.00 46.16 202 ALA A CA 1
ATOM 1511 C C . ALA A 1 202 ? 17.426 27.712 -40.212 1.00 46.16 202 ALA A C 1
ATOM 1513 O O . ALA A 1 202 ? 18.586 27.975 -40.547 1.00 46.16 202 ALA A O 1
ATOM 1514 N N . PRO A 1 203 ? 16.795 28.388 -39.235 1.00 45.41 203 PRO A N 1
ATOM 1515 C CA . PRO A 1 203 ? 17.443 29.416 -38.429 1.00 45.41 203 PRO A CA 1
ATOM 1516 C C . PRO A 1 203 ? 18.612 28.824 -37.632 1.00 45.41 203 PRO A C 1
ATOM 1518 O O . PRO A 1 203 ? 18.639 27.628 -37.345 1.00 45.41 203 PRO A O 1
ATOM 1521 N N . GLU A 1 204 ? 19.581 29.684 -37.321 1.00 47.81 204 GLU A N 1
ATOM 1522 C CA . GLU A 1 204 ? 20.858 29.357 -36.683 1.00 47.81 204 GLU A CA 1
ATOM 1523 C C . GLU A 1 204 ? 20.706 28.336 -35.531 1.00 47.81 204 GLU A C 1
ATOM 1525 O O . GLU A 1 204 ? 19.866 28.541 -34.647 1.00 47.81 204 GLU A O 1
ATOM 1530 N N . PRO A 1 205 ? 21.477 27.230 -35.513 1.00 52.19 205 PRO A N 1
ATOM 1531 C CA . PRO A 1 205 ? 21.402 26.253 -34.435 1.00 52.19 205 PRO A CA 1
ATOM 1532 C C . PRO A 1 205 ? 21.908 26.896 -33.140 1.00 52.19 205 PRO A C 1
ATOM 1534 O O . PRO A 1 205 ? 23.108 27.062 -32.936 1.00 52.19 205 PRO A O 1
ATOM 1537 N N . GLY A 1 206 ? 20.979 27.268 -32.260 1.00 54.88 206 GLY A N 1
ATOM 1538 C CA . GLY A 1 206 ? 21.293 27.785 -30.931 1.00 54.88 206 GLY A CA 1
ATOM 1539 C C . GLY A 1 206 ? 22.104 26.790 -30.089 1.00 54.88 206 GLY A C 1
ATOM 1540 O O . GLY A 1 206 ? 22.161 25.592 -30.387 1.00 54.88 206 GLY A O 1
ATOM 1541 N N . ALA A 1 207 ? 22.704 27.298 -29.008 1.00 57.47 207 ALA A N 1
ATOM 1542 C CA . ALA A 1 207 ? 23.591 26.583 -28.079 1.00 57.47 207 ALA A CA 1
ATOM 1543 C C . ALA A 1 207 ? 23.066 25.211 -27.585 1.00 57.47 207 ALA A C 1
ATOM 1545 O O . ALA A 1 207 ? 23.857 24.323 -27.264 1.00 57.47 207 ALA A O 1
ATOM 1546 N N . ASP A 1 208 ? 21.749 24.988 -27.603 1.00 55.84 208 ASP A N 1
ATOM 1547 C CA . ASP A 1 208 ? 21.108 23.719 -27.235 1.00 55.84 208 ASP A CA 1
ATOM 1548 C C . ASP A 1 208 ? 21.412 22.563 -28.207 1.00 55.84 208 ASP A C 1
ATOM 1550 O O . ASP A 1 208 ? 21.453 21.398 -27.802 1.00 55.84 208 ASP A O 1
ATOM 1554 N N . SER A 1 209 ? 21.684 22.863 -29.483 1.00 61.09 209 SER A N 1
ATOM 1555 C CA . SER A 1 209 ? 22.036 21.847 -30.490 1.00 61.09 209 SER A CA 1
ATOM 1556 C C . SER A 1 209 ? 23.417 21.250 -30.225 1.00 61.09 209 SER A C 1
ATOM 1558 O O . SER A 1 209 ? 23.598 20.040 -30.348 1.00 61.09 209 SER A O 1
ATOM 1560 N N . ALA A 1 210 ? 24.371 22.082 -29.794 1.00 63.00 210 ALA A N 1
ATOM 1561 C CA . ALA A 1 210 ? 25.704 21.637 -29.402 1.00 63.00 210 ALA A CA 1
ATOM 1562 C C . ALA A 1 210 ? 25.653 20.758 -28.140 1.00 63.00 210 ALA A C 1
ATOM 1564 O O . ALA A 1 210 ? 26.287 19.707 -28.105 1.00 63.00 210 ALA A O 1
ATOM 1565 N N . SER A 1 211 ? 24.821 21.120 -27.153 1.00 71.69 211 SER A N 1
ATOM 1566 C CA . SER A 1 211 ? 24.633 20.312 -25.939 1.00 71.69 211 SER A CA 1
ATOM 1567 C C . SER A 1 211 ? 24.000 18.944 -26.228 1.00 71.69 211 SER A C 1
ATOM 1569 O O . SER A 1 211 ? 24.381 17.942 -25.622 1.00 71.69 211 SER A O 1
ATOM 1571 N N . ARG A 1 212 ? 23.036 18.870 -27.157 1.00 68.44 212 ARG A N 1
ATOM 1572 C CA . ARG A 1 212 ? 22.410 17.598 -27.558 1.00 68.44 212 ARG A CA 1
ATOM 1573 C C . ARG A 1 212 ? 23.352 16.720 -28.387 1.00 68.44 212 ARG A C 1
ATOM 1575 O O . ARG A 1 212 ? 23.336 15.502 -28.232 1.00 68.44 212 ARG A O 1
ATOM 1582 N N . GLU A 1 213 ? 24.167 17.332 -29.239 1.00 77.94 213 GLU A N 1
ATOM 1583 C CA . GLU A 1 213 ? 25.210 16.655 -30.012 1.00 77.94 213 GLU A CA 1
ATOM 1584 C C . GLU A 1 213 ? 26.279 16.039 -29.097 1.00 77.94 213 GLU A C 1
ATOM 1586 O O . GLU A 1 213 ? 26.622 14.870 -29.263 1.00 77.94 213 GLU A O 1
ATOM 1591 N N . GLU A 1 214 ? 26.758 16.784 -28.101 1.00 78.75 214 GLU A N 1
ATOM 1592 C CA . GLU A 1 214 ? 27.745 16.302 -27.128 1.00 78.75 214 GLU A CA 1
ATOM 1593 C C . GLU A 1 214 ? 27.193 15.138 -26.291 1.00 78.75 214 GLU A C 1
ATOM 1595 O O . GLU A 1 214 ? 27.792 14.063 -26.272 1.00 78.75 214 GLU A O 1
ATOM 1600 N N . LYS A 1 215 ? 25.983 15.277 -25.727 1.00 79.25 215 LYS A N 1
ATOM 1601 C CA . LYS A 1 215 ? 25.320 14.215 -24.943 1.00 79.25 215 LYS A CA 1
ATOM 1602 C C . LYS A 1 215 ? 25.101 12.922 -25.734 1.00 79.25 215 LYS A C 1
ATOM 1604 O O . LYS A 1 215 ? 25.258 11.834 -25.181 1.00 79.25 215 LYS A O 1
ATOM 1609 N N . GLY A 1 216 ? 24.754 13.031 -27.018 1.00 79.94 216 GLY A N 1
ATOM 1610 C CA . GLY A 1 216 ? 24.587 11.869 -27.894 1.00 79.94 216 GLY A CA 1
ATOM 1611 C C . GLY A 1 216 ? 25.905 11.130 -28.141 1.00 79.94 216 GLY A C 1
ATOM 1612 O O . GLY A 1 216 ? 25.945 9.899 -28.090 1.00 79.94 216 GLY A O 1
ATOM 1613 N N . ARG A 1 217 ? 27.005 11.868 -28.354 1.00 80.62 217 ARG A N 1
ATOM 1614 C CA . ARG A 1 217 ? 28.338 11.269 -28.536 1.00 80.62 217 ARG A CA 1
ATOM 1615 C C . ARG A 1 217 ? 28.853 10.625 -27.255 1.00 80.62 217 ARG A C 1
ATOM 1617 O O . ARG A 1 217 ? 29.287 9.477 -27.303 1.00 80.62 217 ARG A O 1
ATOM 1624 N N . GLU A 1 218 ? 28.746 11.319 -26.125 1.00 84.25 218 GLU A N 1
ATOM 1625 C CA . GLU A 1 218 ? 29.154 10.801 -24.815 1.00 84.25 218 GLU A CA 1
ATOM 1626 C C . GLU A 1 218 ? 28.397 9.520 -24.455 1.00 84.25 218 GLU A C 1
ATOM 1628 O O . GLU A 1 218 ? 28.994 8.547 -23.995 1.00 84.25 218 GLU A O 1
ATOM 1633 N N . PHE A 1 219 ? 27.085 9.477 -24.709 1.00 84.81 219 PHE A N 1
ATOM 1634 C CA .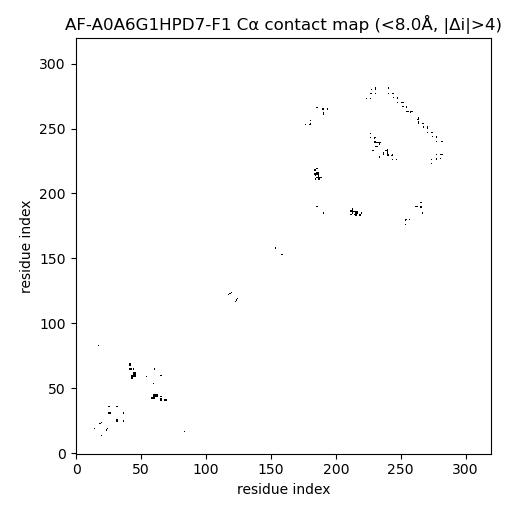 PHE A 1 219 ? 26.283 8.279 -24.475 1.00 84.81 219 PHE A CA 1
ATOM 1635 C C . PHE A 1 219 ? 26.725 7.116 -25.374 1.00 84.81 219 PHE A C 1
ATOM 1637 O O . PHE A 1 219 ? 26.894 5.991 -24.898 1.00 84.81 219 PHE A O 1
ATOM 1644 N N . GLY A 1 220 ? 26.961 7.381 -26.661 1.00 84.69 220 GLY A N 1
ATOM 1645 C CA . GLY A 1 220 ? 27.440 6.373 -27.604 1.00 84.69 220 GLY A CA 1
ATOM 1646 C C . GLY A 1 220 ? 28.852 5.861 -27.292 1.00 84.69 220 GLY A C 1
ATOM 1647 O O . GLY A 1 220 ? 29.146 4.685 -27.508 1.00 84.69 220 GLY A O 1
ATOM 1648 N N . GLU A 1 221 ? 29.743 6.711 -26.782 1.00 85.00 221 GLU A N 1
ATOM 1649 C CA . GLU A 1 221 ? 31.073 6.315 -26.297 1.00 85.00 221 GLU A CA 1
ATOM 1650 C C . GLU A 1 221 ? 30.991 5.511 -25.003 1.00 85.00 221 GLU A C 1
ATOM 1652 O O . GLU A 1 221 ? 31.618 4.456 -24.904 1.00 85.00 221 GLU A O 1
ATOM 1657 N N . ARG A 1 222 ? 30.151 5.937 -24.057 1.00 89.12 222 ARG A N 1
ATOM 1658 C CA . ARG A 1 222 ? 29.901 5.208 -22.812 1.00 89.12 222 ARG A CA 1
ATOM 1659 C C . ARG A 1 222 ? 29.382 3.799 -23.076 1.00 89.12 222 ARG A C 1
ATOM 1661 O O . ARG A 1 222 ? 29.850 2.860 -22.446 1.00 89.12 222 ARG A O 1
ATOM 1668 N N . LEU A 1 223 ? 28.453 3.643 -24.015 1.00 87.81 223 LEU A N 1
ATOM 1669 C CA . LEU A 1 223 ? 27.865 2.347 -24.349 1.00 87.81 223 LEU A CA 1
ATOM 1670 C C . LEU A 1 223 ? 28.858 1.422 -25.070 1.00 87.81 223 LEU A C 1
ATOM 1672 O O . LEU A 1 223 ? 28.889 0.221 -24.809 1.00 87.81 223 LEU A O 1
ATOM 1676 N N . ARG A 1 224 ? 29.717 1.985 -25.932 1.00 87.94 224 ARG A N 1
ATOM 1677 C CA . ARG A 1 224 ? 30.850 1.259 -26.532 1.00 87.94 224 ARG A CA 1
ATOM 1678 C C . ARG A 1 224 ? 31.868 0.818 -25.477 1.00 87.94 224 ARG A C 1
ATOM 1680 O O . ARG A 1 224 ? 32.358 -0.305 -25.561 1.00 87.94 224 ARG A O 1
ATOM 1687 N N . GLY A 1 225 ? 32.155 1.677 -24.498 1.00 87.88 225 GLY A N 1
ATOM 1688 C CA . GLY A 1 225 ? 33.005 1.369 -23.346 1.00 87.88 225 GLY A CA 1
ATOM 1689 C C . GLY A 1 225 ? 32.419 0.261 -22.472 1.00 87.88 225 GLY A C 1
ATOM 1690 O O . GLY A 1 225 ? 33.092 -0.730 -22.236 1.00 87.88 225 GLY A O 1
ATOM 1691 N N . GLU A 1 226 ? 31.139 0.360 -22.100 1.00 89.00 226 GLU A N 1
ATOM 1692 C CA . GLU A 1 226 ? 30.421 -0.656 -21.313 1.00 89.00 226 GLU A CA 1
ATOM 1693 C C . GLU A 1 226 ? 30.481 -2.037 -21.984 1.00 89.00 226 GLU A C 1
ATOM 1695 O O . GLU A 1 226 ? 30.788 -3.033 -21.336 1.00 89.00 226 GLU A O 1
ATOM 1700 N N . ILE A 1 227 ? 30.249 -2.106 -23.299 1.00 88.12 227 ILE A N 1
ATOM 1701 C CA . ILE A 1 227 ? 30.334 -3.364 -24.056 1.00 88.12 227 ILE A CA 1
ATOM 1702 C C . ILE A 1 227 ? 31.771 -3.900 -24.094 1.00 88.12 227 ILE A C 1
ATOM 1704 O O . ILE A 1 227 ? 31.972 -5.105 -23.950 1.00 88.12 227 ILE A O 1
ATOM 1708 N N . ALA A 1 228 ? 32.775 -3.035 -24.259 1.00 85.31 228 ALA A N 1
ATOM 1709 C CA . ALA A 1 228 ? 34.177 -3.446 -24.221 1.00 85.31 228 ALA A CA 1
ATOM 1710 C C . ALA A 1 228 ? 34.586 -3.963 -22.828 1.00 85.31 228 ALA A C 1
ATOM 1712 O O . ALA A 1 228 ? 35.249 -4.997 -22.730 1.00 85.31 228 ALA A O 1
ATOM 1713 N N . ASP A 1 229 ? 34.131 -3.304 -21.763 1.00 87.12 229 ASP A N 1
ATOM 1714 C CA . ASP A 1 229 ? 34.397 -3.682 -20.375 1.00 87.12 229 ASP A CA 1
ATOM 1715 C C . ASP A 1 229 ? 33.706 -4.999 -20.002 1.00 87.12 229 ASP A C 1
ATOM 1717 O O . ASP A 1 229 ? 34.309 -5.832 -19.330 1.00 87.12 229 ASP A O 1
ATOM 1721 N N . LEU A 1 230 ? 32.483 -5.251 -20.485 1.00 84.81 230 LEU A N 1
ATOM 1722 C CA . LEU A 1 230 ? 31.795 -6.536 -20.294 1.00 84.81 230 LEU A CA 1
ATOM 1723 C C . LEU A 1 230 ? 32.556 -7.707 -20.936 1.00 84.81 230 LEU A C 1
ATOM 1725 O O . LEU A 1 230 ? 32.528 -8.822 -20.416 1.00 84.81 230 LEU A O 1
ATOM 1729 N N . ILE A 1 231 ? 33.254 -7.459 -22.046 1.00 83.12 231 ILE A N 1
ATOM 1730 C CA . ILE A 1 231 ? 34.028 -8.475 -22.771 1.00 83.12 231 ILE A CA 1
ATOM 1731 C C . ILE A 1 231 ? 35.409 -8.702 -22.128 1.00 83.12 231 ILE A C 1
ATOM 1733 O O . ILE A 1 231 ? 35.872 -9.843 -22.068 1.00 83.12 231 ILE A O 1
ATOM 1737 N N . VAL A 1 232 ? 36.071 -7.643 -21.645 1.00 80.44 232 VAL A N 1
ATOM 1738 C CA . VAL A 1 232 ? 37.442 -7.696 -21.093 1.00 80.44 232 VAL A CA 1
ATOM 1739 C C . VAL A 1 232 ? 37.468 -7.960 -19.582 1.00 80.44 232 VAL A C 1
ATOM 1741 O O . VAL A 1 232 ? 38.371 -8.635 -19.093 1.00 80.44 232 VAL A O 1
ATOM 1744 N N . GLY A 1 233 ? 36.497 -7.431 -18.839 1.00 70.44 233 GLY A N 1
ATOM 1745 C CA . GLY A 1 233 ? 36.450 -7.445 -17.375 1.00 70.44 233 GLY A CA 1
ATOM 1746 C C . GLY A 1 233 ? 35.800 -8.682 -16.752 1.00 70.44 233 GLY A C 1
ATOM 1747 O O . GLY A 1 233 ? 35.806 -8.812 -15.530 1.00 70.44 233 GLY A O 1
ATOM 1748 N N . ALA A 1 234 ? 35.238 -9.590 -17.552 1.00 73.69 234 ALA A N 1
ATOM 1749 C CA . ALA A 1 234 ? 34.637 -10.817 -17.040 1.00 73.69 234 ALA A CA 1
ATOM 1750 C C . ALA A 1 234 ? 35.707 -11.865 -16.686 1.00 73.69 234 ALA A C 1
ATOM 1752 O O . ALA A 1 234 ? 36.539 -12.213 -17.526 1.00 73.69 234 ALA A O 1
ATOM 1753 N N . GLU A 1 235 ? 35.641 -12.421 -15.468 1.00 66.81 235 GLU A N 1
ATOM 1754 C CA . GLU A 1 235 ? 36.503 -13.539 -15.037 1.00 66.81 235 GLU A CA 1
ATOM 1755 C C . GLU A 1 235 ? 36.369 -14.740 -15.989 1.00 66.81 235 GLU A C 1
ATOM 1757 O O . GLU A 1 235 ? 37.361 -15.357 -16.385 1.00 66.81 235 GLU A O 1
ATOM 1762 N N . ASP A 1 236 ? 35.136 -14.990 -16.442 1.00 74.94 236 ASP A N 1
ATOM 1763 C CA . ASP A 1 236 ? 34.803 -15.970 -17.464 1.00 74.94 236 ASP A CA 1
ATOM 1764 C C . ASP A 1 236 ? 34.457 -15.299 -18.794 1.00 74.94 236 ASP A C 1
ATOM 1766 O O . ASP A 1 236 ? 33.394 -14.701 -18.980 1.00 74.94 236 ASP A O 1
ATOM 1770 N N . ARG A 1 237 ? 35.332 -15.500 -19.784 1.00 73.06 237 ARG A N 1
ATOM 1771 C CA . ARG A 1 237 ? 35.203 -14.922 -21.133 1.00 73.06 237 ARG A CA 1
ATOM 1772 C C . ARG A 1 237 ? 33.857 -15.211 -21.799 1.00 73.06 237 ARG A C 1
ATOM 1774 O O . ARG A 1 237 ? 33.314 -14.356 -22.485 1.00 73.06 237 ARG A O 1
ATOM 1781 N N . ARG A 1 238 ? 33.310 -16.415 -21.600 1.00 74.19 238 ARG A N 1
ATOM 1782 C CA . ARG A 1 238 ? 32.012 -16.816 -22.172 1.00 74.19 238 ARG A CA 1
ATOM 1783 C C . ARG A 1 238 ? 30.847 -16.042 -21.559 1.00 74.19 238 ARG A C 1
ATOM 1785 O O . ARG A 1 238 ? 29.957 -15.634 -22.293 1.00 74.19 238 ARG A O 1
ATOM 1792 N N . VAL A 1 239 ? 30.899 -15.802 -20.250 1.00 81.62 239 VAL A N 1
ATOM 1793 C CA . VAL A 1 239 ? 29.861 -15.074 -19.509 1.00 81.62 239 VAL A CA 1
ATOM 1794 C C . VAL A 1 239 ? 29.882 -13.592 -19.884 1.00 81.62 239 VAL A C 1
ATOM 1796 O O . VAL A 1 239 ? 28.830 -13.010 -20.130 1.00 81.62 239 VAL A O 1
ATOM 1799 N N . GLY A 1 240 ? 31.073 -12.998 -20.032 1.00 82.88 240 GLY A N 1
ATOM 1800 C CA . GLY A 1 240 ? 31.219 -11.622 -20.524 1.00 82.88 240 GLY A CA 1
ATOM 1801 C C . GLY A 1 240 ? 30.679 -11.425 -21.943 1.00 82.88 240 GLY A C 1
ATOM 1802 O O . GLY A 1 240 ? 29.989 -10.447 -22.226 1.00 82.88 240 GLY A O 1
ATOM 1803 N N . CYS A 1 241 ? 30.912 -12.402 -22.825 1.00 80.31 241 CYS A N 1
ATOM 1804 C CA . CYS A 1 241 ? 30.377 -12.381 -24.189 1.00 80.31 241 CYS A CA 1
ATOM 1805 C C . CYS A 1 241 ? 28.850 -12.486 -24.214 1.00 80.31 241 CYS A C 1
ATOM 1807 O O . CYS A 1 241 ? 28.189 -11.745 -24.938 1.00 80.31 241 CYS A O 1
ATOM 1809 N N . GLU A 1 242 ? 28.282 -13.392 -23.420 1.00 85.88 242 GLU A N 1
ATOM 1810 C CA . GLU A 1 242 ? 26.833 -13.555 -23.320 1.00 85.88 242 GLU A CA 1
ATOM 1811 C C . GLU A 1 242 ? 26.166 -12.295 -22.747 1.00 85.88 242 GLU A C 1
ATOM 1813 O O . GLU A 1 242 ? 25.151 -11.839 -23.277 1.00 85.88 242 GLU A O 1
ATOM 1818 N N . ALA A 1 243 ? 26.780 -11.664 -21.742 1.00 87.31 243 ALA A N 1
ATOM 1819 C CA . ALA A 1 243 ? 26.310 -10.403 -21.174 1.00 87.31 243 ALA A CA 1
ATOM 1820 C C . ALA A 1 243 ? 26.348 -9.252 -22.196 1.00 87.31 243 ALA A C 1
ATOM 1822 O O . ALA A 1 243 ? 25.363 -8.522 -22.339 1.00 87.31 243 ALA A O 1
ATOM 1823 N N . ALA A 1 244 ? 27.439 -9.119 -22.958 1.00 88.44 244 ALA A N 1
ATOM 1824 C CA . ALA A 1 244 ? 27.563 -8.114 -24.013 1.00 88.44 244 ALA A CA 1
ATOM 1825 C C . ALA A 1 244 ? 26.529 -8.320 -25.134 1.00 88.44 244 ALA A C 1
ATOM 1827 O O . ALA A 1 244 ? 25.859 -7.370 -25.545 1.00 88.44 244 ALA A O 1
ATOM 1828 N N . MET A 1 245 ? 26.328 -9.562 -25.584 1.00 86.88 245 MET A N 1
ATOM 1829 C CA . MET A 1 245 ? 25.319 -9.888 -26.600 1.00 86.88 245 MET A CA 1
ATOM 1830 C C . MET A 1 245 ? 23.892 -9.655 -26.096 1.00 86.88 245 MET A C 1
ATOM 1832 O O . MET A 1 245 ? 23.063 -9.131 -26.838 1.00 86.88 245 MET A O 1
ATOM 1836 N N . THR A 1 246 ? 23.614 -9.963 -24.827 1.00 91.31 246 THR A N 1
ATOM 1837 C CA . THR A 1 246 ? 22.320 -9.677 -24.184 1.00 91.31 246 THR A CA 1
ATOM 1838 C C . THR A 1 246 ? 22.053 -8.173 -24.127 1.00 91.31 246 THR A C 1
ATOM 1840 O O . THR A 1 246 ? 20.942 -7.723 -24.407 1.00 91.31 246 THR A O 1
ATOM 1843 N N . ARG A 1 247 ? 23.080 -7.369 -23.830 1.00 89.62 247 ARG A N 1
ATOM 1844 C CA . ARG A 1 247 ? 22.980 -5.906 -23.809 1.00 89.62 247 ARG A CA 1
ATOM 1845 C C . ARG A 1 247 ? 22.710 -5.323 -25.198 1.00 89.62 247 ARG A C 1
ATOM 1847 O O . ARG A 1 247 ? 21.855 -4.450 -25.330 1.00 89.62 247 ARG A O 1
ATOM 1854 N N . ILE A 1 248 ? 23.389 -5.829 -26.228 1.00 91.25 248 ILE A N 1
ATOM 1855 C CA . ILE A 1 248 ? 23.170 -5.435 -27.630 1.00 91.25 248 ILE A CA 1
ATOM 1856 C C . ILE A 1 248 ? 21.769 -5.848 -28.103 1.00 91.25 248 ILE A C 1
ATOM 1858 O O . ILE A 1 248 ? 21.103 -5.068 -28.784 1.00 91.25 248 ILE A O 1
ATOM 1862 N N . ALA A 1 249 ? 21.285 -7.028 -27.706 1.00 90.50 249 ALA A N 1
ATOM 1863 C CA . ALA A 1 249 ? 19.924 -7.472 -27.999 1.00 90.50 249 ALA A CA 1
ATOM 1864 C C . ALA A 1 249 ? 18.870 -6.561 -27.346 1.00 90.50 249 ALA A C 1
ATOM 1866 O O . ALA A 1 249 ? 17.960 -6.106 -28.030 1.00 90.50 249 ALA A O 1
ATOM 1867 N N . ALA A 1 250 ? 19.047 -6.183 -26.076 1.00 90.56 250 ALA A N 1
ATOM 1868 C CA . ALA A 1 250 ? 18.144 -5.247 -25.402 1.00 90.56 250 ALA A CA 1
ATOM 1869 C C . ALA A 1 250 ? 18.099 -3.864 -26.086 1.00 90.56 250 ALA A C 1
ATOM 1871 O O . ALA A 1 250 ? 17.038 -3.253 -26.189 1.00 90.56 250 ALA A O 1
ATOM 1872 N N . LEU A 1 251 ? 19.236 -3.373 -26.597 1.00 89.81 251 LEU A N 1
ATOM 1873 C CA . LEU A 1 251 ? 19.288 -2.133 -27.384 1.00 89.81 251 LEU A CA 1
ATOM 1874 C C . LEU A 1 251 ? 18.579 -2.268 -28.734 1.00 89.81 251 LEU A C 1
ATOM 1876 O O . LEU A 1 251 ? 17.962 -1.314 -29.201 1.00 89.81 251 LEU A O 1
ATOM 1880 N N . ARG A 1 252 ? 18.654 -3.441 -29.368 1.00 88.81 252 ARG A N 1
ATOM 1881 C CA . ARG A 1 252 ? 17.912 -3.723 -30.600 1.00 88.81 252 ARG A CA 1
ATOM 1882 C C . ARG A 1 252 ? 16.405 -3.668 -30.356 1.00 88.81 252 ARG A C 1
ATOM 1884 O O . ARG A 1 252 ? 15.713 -3.008 -31.126 1.00 88.81 252 ARG A O 1
ATOM 1891 N N . ASP A 1 253 ? 15.931 -4.306 -29.290 1.00 89.56 253 ASP A N 1
ATOM 1892 C CA . ASP A 1 253 ? 14.513 -4.319 -28.919 1.00 89.56 253 ASP A CA 1
ATOM 1893 C C . ASP A 1 253 ? 14.024 -2.902 -28.582 1.00 89.56 253 ASP A C 1
ATOM 1895 O O . ASP A 1 253 ? 12.968 -2.470 -29.040 1.00 89.56 253 ASP A O 1
ATOM 1899 N N . LEU A 1 254 ? 14.843 -2.119 -27.870 1.00 89.38 254 LEU A N 1
ATOM 1900 C CA . LEU A 1 254 ? 14.572 -0.701 -27.624 1.00 89.38 254 LEU A CA 1
ATOM 1901 C C . LEU A 1 254 ? 14.514 0.103 -28.935 1.00 89.38 254 LEU A C 1
ATOM 1903 O O . LEU A 1 254 ? 13.719 1.029 -29.063 1.00 89.38 254 LEU A O 1
ATOM 1907 N N . GLY A 1 255 ? 15.316 -0.272 -29.936 1.00 84.62 255 GLY A N 1
ATOM 1908 C CA . GLY A 1 255 ? 15.336 0.342 -31.264 1.00 84.62 255 GLY A CA 1
ATOM 1909 C C . GLY A 1 255 ? 14.006 0.232 -32.013 1.00 84.62 255 GLY A C 1
ATOM 1910 O O . GLY A 1 255 ? 13.692 1.112 -32.819 1.00 84.62 255 GLY A O 1
ATOM 1911 N N . GLU A 1 256 ? 13.184 -0.778 -31.709 1.00 87.12 256 GLU A N 1
ATOM 1912 C CA . GLU A 1 256 ? 11.859 -0.948 -32.317 1.00 87.12 256 GLU A CA 1
ATOM 1913 C C . GLU A 1 256 ? 10.879 0.176 -31.943 1.00 87.12 256 GLU A C 1
ATOM 1915 O O . GLU A 1 256 ? 9.954 0.452 -32.709 1.00 87.12 256 GLU A O 1
ATOM 1920 N N . VAL A 1 257 ? 11.109 0.891 -30.833 1.00 87.94 257 VAL A N 1
ATOM 1921 C CA . VAL A 1 257 ? 10.294 2.049 -30.407 1.00 87.94 257 VAL A CA 1
ATOM 1922 C C . VAL A 1 257 ? 10.296 3.163 -31.462 1.00 87.94 257 VAL A C 1
ATOM 1924 O O . VAL A 1 257 ? 9.320 3.900 -31.594 1.00 87.94 257 VAL A O 1
ATOM 1927 N N . TRP A 1 258 ? 11.365 3.264 -32.256 1.00 86.12 258 TRP A N 1
ATOM 1928 C CA . TRP A 1 258 ? 11.521 4.265 -33.316 1.00 86.12 258 TRP A CA 1
ATOM 1929 C C . TRP A 1 258 ? 11.159 3.753 -34.705 1.00 86.12 258 TRP A C 1
ATOM 1931 O O . TRP A 1 258 ? 11.429 4.442 -35.693 1.00 86.12 258 TRP A O 1
ATOM 1941 N N . LYS A 1 259 ? 10.555 2.570 -34.814 1.00 85.12 259 LYS A N 1
ATOM 1942 C CA . LYS A 1 259 ? 10.139 2.009 -36.099 1.00 85.12 259 LYS A CA 1
ATOM 1943 C C . LYS A 1 259 ? 9.196 2.964 -36.836 1.00 85.12 259 LYS A C 1
ATOM 1945 O O . LYS A 1 259 ? 8.203 3.429 -36.282 1.00 85.12 259 LYS A O 1
ATOM 1950 N N . GLY A 1 260 ? 9.510 3.262 -38.093 1.00 77.94 260 GLY A N 1
ATOM 1951 C CA . GLY A 1 260 ? 8.785 4.230 -38.917 1.00 77.94 260 GLY A CA 1
ATOM 1952 C C . GLY A 1 260 ? 9.181 5.694 -38.691 1.00 77.94 260 GLY A C 1
ATOM 1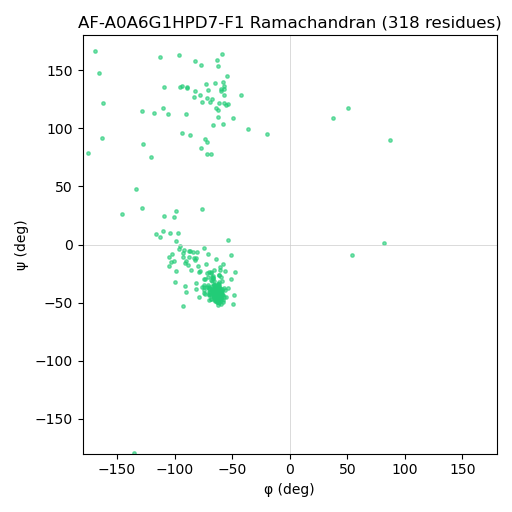953 O O . GLY A 1 260 ? 8.609 6.569 -39.341 1.00 77.94 260 GLY A O 1
ATOM 1954 N N . THR A 1 261 ? 10.149 5.988 -37.815 1.00 82.25 261 THR A N 1
ATOM 1955 C CA . THR A 1 261 ? 10.663 7.353 -37.602 1.00 82.25 261 THR A CA 1
ATOM 1956 C C . THR A 1 261 ? 11.935 7.617 -38.414 1.00 82.25 261 THR A C 1
ATOM 1958 O O . THR A 1 261 ? 12.623 6.696 -38.854 1.00 82.25 261 THR A O 1
ATOM 1961 N N . ALA A 1 262 ? 12.295 8.895 -38.576 1.00 79.44 262 ALA A N 1
ATOM 1962 C CA . ALA A 1 262 ? 13.525 9.301 -39.263 1.00 79.44 262 ALA A CA 1
ATOM 1963 C C . ALA A 1 262 ? 14.811 8.772 -38.591 1.00 79.44 262 ALA A C 1
ATOM 1965 O O . ALA A 1 262 ? 15.856 8.702 -39.234 1.00 79.44 262 ALA A O 1
ATOM 1966 N N . GLU A 1 263 ? 14.741 8.375 -37.318 1.00 81.00 263 GLU A N 1
ATOM 1967 C CA . GLU A 1 263 ? 15.893 7.895 -36.554 1.00 81.00 263 GLU A CA 1
ATOM 1968 C C . GLU A 1 263 ? 16.127 6.382 -36.697 1.00 81.00 263 GLU A C 1
ATOM 1970 O O . GLU A 1 263 ? 17.240 5.925 -36.437 1.00 81.00 263 GLU A O 1
ATOM 1975 N N . GLU A 1 264 ? 15.136 5.603 -37.159 1.00 83.56 264 GLU A N 1
ATOM 1976 C CA . GLU A 1 264 ? 15.176 4.128 -37.211 1.00 83.56 264 GLU A CA 1
ATOM 1977 C C . GLU A 1 264 ? 16.466 3.597 -37.853 1.00 83.56 264 GLU A C 1
ATOM 1979 O O . GLU A 1 264 ? 17.189 2.790 -37.269 1.00 83.56 264 GLU A O 1
ATOM 1984 N N . LYS A 1 265 ? 16.809 4.104 -39.043 1.00 83.12 265 LYS A N 1
ATOM 1985 C CA . LYS A 1 265 ? 17.987 3.647 -39.798 1.00 83.12 265 LYS A CA 1
ATOM 1986 C C . LYS A 1 265 ? 19.310 3.978 -39.107 1.00 83.12 265 LYS A C 1
ATOM 1988 O O . LYS A 1 265 ? 20.256 3.202 -39.228 1.00 83.12 265 LYS A O 1
ATOM 1993 N N . ALA A 1 266 ? 19.393 5.114 -38.416 1.00 83.50 266 ALA A N 1
ATOM 1994 C CA . ALA A 1 266 ? 20.589 5.494 -37.669 1.00 83.50 266 ALA A CA 1
ATOM 1995 C C . ALA A 1 266 ? 20.765 4.586 -36.440 1.00 83.50 266 ALA A C 1
ATOM 1997 O O . ALA A 1 266 ? 21.855 4.061 -36.218 1.00 83.50 266 ALA A O 1
ATOM 1998 N N . ARG A 1 267 ? 19.670 4.301 -35.719 1.00 85.88 267 ARG A N 1
ATOM 1999 C CA . ARG A 1 267 ? 19.662 3.416 -34.540 1.00 85.88 267 ARG A CA 1
ATOM 2000 C C . ARG A 1 267 ? 20.083 1.989 -34.891 1.00 85.88 267 ARG A C 1
ATOM 2002 O O . ARG A 1 267 ? 20.925 1.409 -34.211 1.00 85.88 267 ARG A O 1
ATOM 2009 N N . VAL A 1 268 ? 19.541 1.443 -35.982 1.00 87.94 268 VAL A N 1
ATOM 2010 C CA . VAL A 1 268 ? 19.876 0.093 -36.466 1.00 87.94 268 VAL A CA 1
ATOM 2011 C C . VAL A 1 268 ? 21.363 -0.011 -36.808 1.00 87.94 268 VAL A C 1
ATOM 2013 O O . VAL A 1 268 ? 22.035 -0.932 -36.353 1.00 87.94 268 VAL A O 1
ATOM 2016 N N . ARG A 1 269 ? 21.914 0.974 -37.529 1.00 86.25 269 ARG A N 1
ATOM 2017 C CA . ARG A 1 269 ? 23.347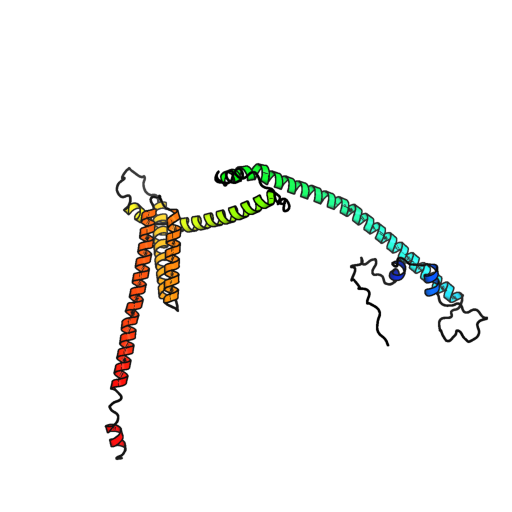 1.009 -37.869 1.00 86.25 269 ARG A CA 1
ATOM 2018 C C . ARG A 1 269 ? 24.246 1.137 -36.646 1.00 86.25 269 ARG A C 1
ATOM 2020 O O . ARG A 1 269 ? 25.316 0.534 -36.618 1.00 86.25 269 ARG A O 1
ATOM 2027 N N . PHE A 1 270 ? 23.824 1.907 -35.648 1.00 86.88 270 PHE A N 1
ATOM 2028 C CA . PHE A 1 270 ? 24.555 2.036 -34.394 1.00 86.88 270 PHE A CA 1
ATOM 2029 C C . PHE A 1 270 ? 24.642 0.683 -33.664 1.00 86.88 270 PHE A C 1
ATOM 2031 O O . PHE A 1 270 ? 25.733 0.261 -33.284 1.00 86.88 270 PHE A O 1
ATOM 2038 N N . VAL A 1 271 ? 23.528 -0.051 -33.560 1.00 90.75 271 VAL A N 1
ATOM 2039 C CA . VAL A 1 271 ? 23.492 -1.401 -32.963 1.00 90.75 271 VAL A CA 1
ATOM 2040 C C . VAL A 1 271 ? 24.326 -2.406 -33.770 1.00 90.75 271 VAL A C 1
ATOM 2042 O O . VAL A 1 271 ? 25.077 -3.185 -33.186 1.00 90.75 271 VAL A O 1
ATOM 2045 N N . GLU A 1 272 ? 24.269 -2.368 -35.103 1.00 89.56 272 GLU A N 1
ATOM 2046 C CA . GLU A 1 272 ? 25.138 -3.183 -35.968 1.00 89.56 272 GLU A CA 1
ATOM 2047 C C . GLU A 1 272 ? 26.629 -2.858 -35.768 1.00 89.56 272 GLU A C 1
ATOM 2049 O O . GLU A 1 272 ? 27.474 -3.754 -35.794 1.00 89.56 272 GLU A O 1
ATOM 2054 N N . GLY A 1 273 ? 26.966 -1.584 -35.545 1.00 87.88 273 GLY A N 1
ATOM 2055 C CA . GLY A 1 273 ? 28.320 -1.145 -35.207 1.00 87.88 273 GLY A CA 1
ATOM 2056 C C . GLY A 1 273 ? 28.798 -1.695 -33.862 1.00 87.88 273 GLY A C 1
ATOM 2057 O O . GLY A 1 273 ? 29.934 -2.157 -33.763 1.00 87.88 273 GLY A O 1
ATOM 2058 N N . LEU A 1 274 ? 27.925 -1.715 -32.850 1.00 87.69 274 LEU A N 1
ATOM 2059 C CA . LEU A 1 274 ? 28.207 -2.336 -31.551 1.00 87.69 274 LEU A CA 1
ATOM 2060 C C . LEU A 1 274 ? 28.412 -3.849 -31.664 1.00 87.69 274 LEU A C 1
ATOM 2062 O O . LEU A 1 274 ? 29.318 -4.388 -31.033 1.00 87.69 274 LEU A O 1
ATOM 2066 N N . MET A 1 275 ? 27.615 -4.525 -32.494 1.00 89.50 275 MET A N 1
ATOM 2067 C CA . MET A 1 275 ? 27.750 -5.959 -32.757 1.00 89.50 275 MET A CA 1
ATOM 2068 C C . MET A 1 275 ? 29.099 -6.287 -33.403 1.00 89.50 275 MET A C 1
ATOM 2070 O O . MET A 1 275 ? 29.812 -7.161 -32.919 1.00 89.50 275 MET A O 1
ATOM 2074 N N . LYS A 1 276 ? 29.505 -5.521 -34.423 1.00 89.38 276 LYS A N 1
ATOM 2075 C CA . LYS A 1 276 ? 30.830 -5.667 -35.045 1.00 89.38 276 LYS A CA 1
ATOM 2076 C C . LYS A 1 276 ? 31.962 -5.402 -34.059 1.00 89.38 276 LYS A C 1
ATOM 2078 O O . LYS A 1 276 ? 32.928 -6.152 -34.042 1.00 89.38 276 LYS A O 1
ATOM 2083 N N . LEU A 1 277 ? 31.831 -4.381 -33.211 1.00 86.31 277 LEU A N 1
ATOM 2084 C CA . LEU A 1 277 ? 32.824 -4.079 -32.179 1.00 86.31 277 LEU A CA 1
ATOM 2085 C C . LEU A 1 277 ? 32.945 -5.227 -31.166 1.00 86.31 277 LEU A C 1
ATOM 2087 O O . LEU A 1 277 ? 34.057 -5.607 -30.809 1.00 86.31 277 LEU A O 1
ATOM 2091 N N . ALA A 1 278 ? 31.829 -5.820 -30.743 1.00 86.75 278 ALA A N 1
ATOM 2092 C CA . ALA A 1 278 ? 31.839 -6.983 -29.861 1.00 86.75 278 ALA A CA 1
ATOM 2093 C C . ALA A 1 278 ? 32.492 -8.213 -30.525 1.00 86.75 278 ALA A C 1
ATOM 2095 O O . ALA A 1 278 ? 33.315 -8.883 -29.901 1.00 86.75 278 ALA A O 1
ATOM 2096 N N . GLU A 1 279 ? 32.193 -8.479 -31.800 1.00 87.75 279 GLU A N 1
ATOM 2097 C CA . GLU A 1 279 ? 32.804 -9.565 -32.583 1.00 87.75 279 GLU A CA 1
ATOM 2098 C C . GLU A 1 279 ? 34.309 -9.357 -32.822 1.00 87.75 279 GLU A C 1
ATOM 2100 O O . GLU A 1 279 ? 35.096 -10.301 -32.723 1.00 87.75 279 GLU A O 1
ATOM 2105 N N . GLU A 1 280 ? 34.736 -8.129 -33.121 1.00 87.31 280 GLU A N 1
ATOM 2106 C CA . GLU A 1 280 ? 36.148 -7.776 -33.299 1.00 87.31 280 GLU A CA 1
ATOM 2107 C C . GLU A 1 280 ? 36.926 -7.948 -31.994 1.00 87.31 280 GLU A C 1
ATOM 2109 O O . GLU A 1 280 ? 37.984 -8.582 -32.001 1.00 87.31 280 GLU A O 1
ATOM 2114 N N . ARG A 1 281 ? 36.375 -7.486 -30.864 1.00 83.00 281 ARG A N 1
ATOM 2115 C CA . ARG A 1 281 ? 36.976 -7.681 -29.535 1.00 83.00 281 ARG A CA 1
ATOM 2116 C C . ARG A 1 281 ? 37.043 -9.150 -29.136 1.00 83.00 281 ARG A C 1
ATOM 2118 O O . ARG A 1 281 ? 38.065 -9.591 -28.612 1.00 83.00 281 ARG A O 1
ATOM 2125 N N . LEU A 1 282 ? 36.011 -9.931 -29.446 1.00 80.38 282 LEU A N 1
ATOM 2126 C CA . LEU A 1 282 ? 36.030 -11.382 -29.265 1.00 80.38 282 LEU A CA 1
ATOM 2127 C C . LEU A 1 282 ? 37.160 -12.028 -30.081 1.00 80.38 282 LEU A C 1
ATOM 2129 O O . LEU A 1 282 ? 37.949 -12.812 -29.550 1.00 80.38 282 LEU A O 1
ATOM 2133 N N . LYS A 1 283 ? 37.288 -11.655 -31.356 1.00 84.38 283 LYS A N 1
ATOM 2134 C CA . LYS A 1 283 ? 38.317 -12.178 -32.262 1.00 84.38 283 LYS A CA 1
ATOM 2135 C C . LYS A 1 283 ? 39.733 -11.771 -31.848 1.00 84.38 283 LYS A C 1
ATOM 2137 O O . LYS A 1 283 ? 40.670 -12.547 -32.039 1.00 84.38 283 LYS A O 1
ATOM 2142 N N . GLU A 1 284 ? 39.913 -10.570 -31.306 1.00 82.56 284 GLU A N 1
ATOM 2143 C CA . GLU A 1 284 ? 41.179 -10.107 -30.727 1.00 82.56 284 GLU A CA 1
ATOM 2144 C C . GLU A 1 284 ? 41.561 -10.928 -29.493 1.00 82.56 284 GLU A C 1
ATOM 2146 O O . GLU A 1 284 ? 42.668 -11.462 -29.450 1.00 82.56 284 GLU A O 1
ATOM 2151 N N . LEU A 1 285 ? 40.634 -11.140 -28.555 1.00 75.06 285 LEU A N 1
ATOM 2152 C CA . LEU A 1 285 ? 40.876 -11.977 -27.375 1.00 75.06 285 LEU A CA 1
ATOM 2153 C C . LEU A 1 285 ? 41.196 -13.433 -27.745 1.00 75.06 285 LEU A C 1
ATOM 2155 O O . LEU A 1 285 ? 42.053 -14.067 -27.126 1.00 75.06 285 LEU A O 1
ATOM 2159 N N . GLU A 1 286 ? 40.548 -13.989 -28.769 1.00 75.38 286 GLU A N 1
ATOM 2160 C CA . GLU A 1 286 ? 40.895 -15.313 -29.295 1.00 75.38 286 GLU A CA 1
ATOM 2161 C C . GLU A 1 286 ? 42.314 -15.332 -29.885 1.00 75.38 286 GLU A C 1
ATOM 2163 O O . GLU A 1 286 ? 43.113 -16.217 -29.550 1.00 75.38 286 GLU A O 1
ATOM 2168 N N . ARG A 1 287 ? 42.665 -14.317 -30.684 1.00 81.19 287 ARG A N 1
ATOM 2169 C CA . ARG A 1 287 ? 43.996 -14.155 -31.290 1.00 81.19 287 ARG A CA 1
ATOM 2170 C C . ARG A 1 287 ? 45.105 -13.873 -30.291 1.00 81.19 287 ARG A C 1
ATOM 2172 O O . ARG A 1 287 ? 46.226 -14.265 -30.574 1.00 81.19 287 ARG A O 1
ATOM 2179 N N . GLU A 1 288 ? 44.844 -13.237 -29.155 1.00 73.44 288 GLU A N 1
ATOM 2180 C CA . GLU A 1 288 ? 45.840 -13.034 -28.092 1.00 73.44 288 GLU A CA 1
ATOM 2181 C C . GLU A 1 288 ? 46.117 -14.326 -27.315 1.00 73.44 288 GLU A C 1
ATOM 2183 O O . GLU A 1 288 ? 47.247 -14.586 -26.890 1.00 73.44 288 GLU A O 1
ATOM 2188 N N . THR A 1 289 ? 45.126 -15.215 -27.215 1.00 67.25 289 THR A N 1
ATOM 2189 C CA . THR A 1 289 ? 45.329 -16.517 -26.567 1.00 67.25 289 THR A CA 1
ATOM 2190 C C . THR A 1 289 ? 46.050 -17.555 -27.418 1.00 67.25 289 THR A C 1
ATOM 2192 O O . TH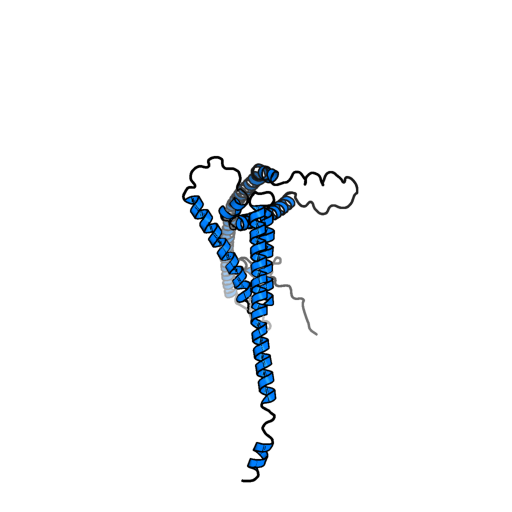R A 1 289 ? 46.676 -18.466 -26.871 1.00 67.25 289 THR A O 1
ATOM 2195 N N . GLU A 1 290 ? 46.024 -17.428 -28.742 1.00 67.69 290 GLU A N 1
ATOM 2196 C CA . GLU A 1 290 ? 46.731 -18.326 -29.657 1.00 67.69 290 GLU A CA 1
ATOM 2197 C C . GLU A 1 290 ? 48.277 -18.266 -29.540 1.00 67.69 290 GLU A C 1
ATOM 2199 O O . GLU A 1 290 ? 48.896 -19.325 -29.387 1.00 67.69 290 GLU A O 1
ATOM 2204 N N . PRO A 1 291 ? 48.953 -17.096 -29.529 1.00 68.12 291 PRO A N 1
ATOM 2205 C CA . PRO A 1 291 ? 50.393 -16.992 -29.328 1.00 68.12 291 PRO A CA 1
ATOM 2206 C C . PRO A 1 291 ? 50.796 -17.320 -27.892 1.00 68.12 291 PRO A C 1
ATOM 2208 O O . PRO A 1 291 ? 51.898 -17.831 -27.699 1.00 68.12 291 PRO A O 1
ATOM 2211 N N . GLN A 1 292 ? 49.928 -17.098 -26.900 1.00 62.34 292 GLN A N 1
ATOM 2212 C CA . GLN A 1 292 ? 50.178 -17.503 -25.515 1.00 62.34 292 GLN A CA 1
ATOM 2213 C C . GLN A 1 292 ? 50.168 -19.030 -25.385 1.00 62.34 292 GLN A C 1
ATOM 2215 O O . GLN A 1 292 ? 51.156 -19.610 -24.936 1.00 62.34 292 GLN A O 1
ATOM 2220 N N . ARG A 1 293 ? 49.161 -19.702 -25.958 1.00 64.44 293 ARG A N 1
ATOM 2221 C CA . ARG A 1 293 ? 49.129 -21.170 -26.080 1.00 64.44 293 ARG A CA 1
ATOM 2222 C C . ARG A 1 293 ? 50.277 -21.720 -26.925 1.00 64.44 293 ARG A C 1
ATOM 2224 O O . ARG A 1 293 ? 50.800 -22.794 -26.630 1.00 64.44 293 ARG A O 1
ATOM 2231 N N . ARG A 1 294 ? 50.702 -21.014 -27.978 1.00 67.75 294 ARG A N 1
ATOM 2232 C CA . ARG A 1 294 ? 51.829 -21.423 -28.836 1.00 67.75 294 ARG A CA 1
ATOM 2233 C C . ARG A 1 294 ? 53.182 -21.212 -28.151 1.00 67.75 294 ARG A C 1
ATOM 2235 O O . ARG A 1 294 ? 54.062 -22.049 -28.332 1.00 67.75 294 ARG A O 1
ATOM 2242 N N . ARG A 1 295 ? 53.343 -20.166 -27.332 1.00 69.88 295 ARG A N 1
ATOM 2243 C CA . ARG A 1 295 ? 54.510 -19.943 -26.458 1.00 69.88 295 ARG A CA 1
ATOM 2244 C C . ARG A 1 295 ? 54.571 -20.972 -25.334 1.00 69.88 295 ARG A C 1
ATOM 2246 O O . ARG A 1 295 ? 55.640 -21.525 -25.111 1.00 69.88 295 ARG A O 1
ATOM 2253 N N . GLU A 1 296 ? 53.448 -21.298 -24.702 1.00 62.75 296 GLU A N 1
ATOM 2254 C CA . GLU A 1 296 ? 53.350 -22.360 -23.692 1.00 62.75 296 GLU A CA 1
ATOM 2255 C C . GLU A 1 296 ? 53.662 -23.738 -24.293 1.00 62.75 296 GLU A C 1
ATOM 2257 O O . GLU A 1 296 ? 54.485 -24.482 -23.754 1.00 62.75 296 GLU A O 1
ATOM 2262 N N . ARG A 1 297 ? 53.114 -24.052 -25.477 1.00 68.44 297 ARG A N 1
ATOM 2263 C CA . ARG A 1 297 ? 53.455 -25.276 -26.221 1.00 68.44 297 ARG A CA 1
ATOM 2264 C C . ARG A 1 297 ? 54.930 -25.299 -26.637 1.00 68.44 297 ARG A C 1
ATOM 2266 O O . ARG A 1 297 ? 55.603 -26.296 -26.395 1.00 68.44 297 ARG A O 1
ATOM 2273 N N . ALA A 1 298 ? 55.482 -24.217 -27.181 1.00 68.19 298 ALA A N 1
ATOM 2274 C CA . ALA A 1 298 ? 56.900 -24.147 -27.551 1.00 68.19 298 ALA A CA 1
ATOM 2275 C C . ALA A 1 298 ? 57.845 -24.237 -26.335 1.00 68.19 298 ALA A C 1
ATOM 2277 O O . ALA A 1 298 ? 58.902 -24.865 -26.425 1.00 68.19 298 ALA A O 1
ATOM 2278 N N . ALA A 1 299 ? 57.461 -23.670 -25.189 1.00 63.44 299 ALA A N 1
ATOM 2279 C CA . ALA A 1 299 ? 58.185 -23.801 -23.927 1.00 63.44 299 ALA A CA 1
ATOM 2280 C C . ALA A 1 299 ? 58.133 -25.242 -23.387 1.00 63.44 299 ALA A C 1
ATOM 2282 O O . ALA A 1 299 ? 59.152 -25.757 -22.921 1.00 63.44 299 ALA A O 1
ATOM 2283 N N . SER A 1 300 ? 56.993 -25.928 -23.522 1.00 63.94 300 SER A N 1
ATOM 2284 C CA . SER A 1 300 ? 56.856 -27.342 -23.143 1.00 63.94 300 SER A CA 1
ATOM 2285 C C . SER A 1 300 ? 57.677 -28.286 -24.039 1.00 63.94 300 SER A C 1
ATOM 2287 O O . SER A 1 300 ? 58.377 -29.153 -23.524 1.00 63.94 300 SER A O 1
ATOM 2289 N N . LEU A 1 301 ? 57.726 -28.045 -25.356 1.00 62.69 301 LEU A N 1
ATOM 2290 C CA . LEU A 1 301 ? 58.567 -28.794 -26.306 1.00 62.69 301 LEU A CA 1
ATOM 2291 C C . LEU A 1 301 ? 60.077 -28.547 -26.111 1.00 62.69 301 LEU A C 1
ATOM 2293 O O . LEU A 1 301 ? 60.893 -29.440 -26.353 1.00 62.69 301 LEU A O 1
ATOM 2297 N N . ARG A 1 302 ? 60.475 -27.352 -25.650 1.00 57.78 302 ARG A N 1
ATOM 2298 C CA . ARG A 1 302 ? 61.866 -27.059 -25.259 1.00 57.78 302 ARG A CA 1
ATOM 2299 C C . ARG A 1 302 ? 62.274 -27.766 -23.965 1.00 57.78 302 ARG A C 1
ATOM 2301 O O . ARG A 1 302 ? 63.416 -28.208 -23.880 1.00 57.78 302 ARG A O 1
ATOM 2308 N N . ARG A 1 303 ? 61.358 -27.932 -23.003 1.00 56.94 303 ARG A N 1
ATOM 2309 C CA . ARG A 1 303 ? 61.605 -28.718 -21.780 1.00 56.94 303 ARG A CA 1
ATOM 2310 C C . ARG A 1 303 ? 61.840 -30.201 -22.085 1.00 56.94 303 ARG A C 1
ATOM 2312 O O . ARG A 1 303 ? 62.793 -30.766 -21.568 1.00 56.94 303 ARG A O 1
ATOM 2319 N N . THR A 1 304 ? 61.095 -30.796 -23.017 1.00 55.91 304 THR A N 1
ATOM 2320 C CA . THR A 1 304 ? 61.254 -32.222 -23.371 1.00 55.91 304 THR A CA 1
ATOM 2321 C C . THR A 1 304 ? 62.520 -32.551 -24.174 1.00 55.91 304 THR A C 1
ATOM 2323 O O . THR A 1 304 ? 62.907 -33.713 -24.258 1.00 55.91 304 THR A O 1
ATOM 2326 N N . LYS A 1 305 ? 63.186 -31.559 -24.788 1.00 53.22 305 LYS A N 1
ATOM 2327 C CA . LYS A 1 305 ? 64.425 -31.777 -25.565 1.00 53.22 305 LYS A CA 1
ATOM 2328 C C . LYS A 1 305 ? 65.708 -31.587 -24.735 1.00 53.22 305 LYS A C 1
ATOM 2330 O O . LYS A 1 305 ? 66.776 -31.964 -25.204 1.00 53.22 305 LYS A O 1
ATOM 2335 N N . GLY A 1 306 ? 65.607 -31.049 -23.514 1.00 50.66 306 GLY A N 1
ATOM 2336 C CA . GLY A 1 306 ? 66.722 -30.928 -22.562 1.00 50.66 306 GLY A CA 1
ATOM 2337 C C . GLY A 1 306 ? 66.998 -32.195 -21.741 1.00 50.66 306 GLY A C 1
ATOM 2338 O O . GLY A 1 306 ? 68.049 -32.308 -21.125 1.00 50.66 306 GLY A O 1
ATOM 2339 N N . GLU A 1 307 ? 66.098 -33.179 -21.775 1.00 51.25 307 GLU A N 1
ATOM 2340 C CA . GLU A 1 307 ? 66.140 -34.383 -20.928 1.00 51.25 307 GLU A CA 1
ATOM 2341 C C . GLU A 1 307 ? 66.741 -35.613 -21.646 1.00 51.25 307 GLU A C 1
ATOM 2343 O O . GLU A 1 307 ? 66.399 -36.759 -21.377 1.00 51.25 307 GLU A O 1
ATOM 2348 N N . LYS A 1 308 ? 67.646 -35.381 -22.608 1.00 52.28 308 LYS A N 1
ATOM 2349 C CA . LYS A 1 308 ? 68.478 -36.418 -23.261 1.00 52.28 308 LYS A CA 1
ATOM 2350 C C . LYS A 1 308 ? 69.974 -36.070 -23.234 1.00 52.28 308 LYS A C 1
ATOM 2352 O O . LYS A 1 308 ? 70.713 -36.420 -24.146 1.00 52.28 308 LYS A O 1
ATOM 2357 N N . GLY A 1 309 ? 70.416 -35.368 -22.189 1.00 56.75 309 GLY A N 1
ATOM 2358 C CA . GLY A 1 309 ? 71.823 -35.013 -21.956 1.00 56.75 309 GLY A CA 1
ATOM 2359 C C . GLY A 1 309 ? 72.443 -35.615 -20.689 1.00 56.75 309 GLY A C 1
ATOM 2360 O O . GLY A 1 309 ? 73.542 -35.224 -20.333 1.00 56.75 309 GLY A O 1
ATOM 2361 N N . GLY A 1 310 ? 71.762 -36.533 -19.993 1.00 60.78 310 GLY A N 1
ATOM 2362 C CA . GLY A 1 310 ? 72.151 -36.971 -18.641 1.00 60.78 310 GLY A CA 1
ATOM 2363 C C . GLY A 1 310 ? 72.703 -38.392 -18.509 1.00 60.78 310 GLY A C 1
ATOM 2364 O O . GLY A 1 310 ? 72.788 -38.890 -17.394 1.00 60.78 310 GLY A O 1
ATOM 2365 N N . PHE A 1 311 ? 73.030 -39.084 -19.605 1.00 60.00 311 PHE A N 1
ATOM 2366 C CA . PHE A 1 311 ? 73.590 -40.442 -19.505 1.00 60.00 311 PHE A CA 1
ATOM 2367 C C . PHE A 1 311 ? 75.125 -40.447 -19.421 1.00 60.00 311 PHE A C 1
ATOM 2369 O O . PHE A 1 311 ? 75.692 -41.186 -18.624 1.00 60.00 311 PHE A O 1
ATOM 2376 N N . LEU A 1 312 ? 75.803 -39.591 -20.195 1.00 60.31 312 LEU A N 1
ATOM 2377 C CA . LEU A 1 312 ? 77.271 -39.505 -20.190 1.00 60.31 312 LEU A CA 1
ATOM 2378 C C . LEU A 1 312 ? 77.809 -38.800 -18.935 1.00 60.31 312 LEU A C 1
ATOM 2380 O O . LEU A 1 312 ? 78.804 -39.243 -18.370 1.00 60.31 312 LEU A O 1
ATOM 2384 N N . ASP A 1 313 ? 77.100 -37.780 -18.446 1.00 62.66 313 ASP A N 1
ATOM 2385 C CA . ASP A 1 313 ? 77.474 -37.025 -17.239 1.00 62.66 313 ASP A CA 1
ATOM 2386 C C . ASP A 1 313 ? 77.381 -37.890 -15.963 1.00 62.66 313 ASP A C 1
ATOM 2388 O O . ASP A 1 313 ? 78.153 -37.738 -15.020 1.00 62.66 313 ASP A O 1
ATOM 2392 N N . ASN A 1 314 ? 76.480 -38.882 -15.960 1.00 57.91 314 ASN A N 1
ATOM 2393 C CA . ASN A 1 314 ? 76.314 -39.816 -14.844 1.00 57.91 314 ASN A CA 1
ATOM 2394 C C . ASN A 1 314 ? 77.382 -40.930 -14.833 1.00 57.91 314 ASN A C 1
ATOM 2396 O O . ASN A 1 314 ? 77.680 -41.490 -13.783 1.00 57.91 314 ASN A O 1
ATOM 2400 N N . LEU A 1 315 ? 77.994 -41.235 -15.985 1.00 62.50 315 LEU A N 1
ATOM 2401 C CA . LEU A 1 315 ? 79.118 -42.176 -16.073 1.00 62.50 315 LEU A CA 1
ATOM 2402 C C . LEU A 1 315 ? 80.426 -41.550 -15.583 1.00 62.50 315 LEU A C 1
ATOM 2404 O O . LEU A 1 315 ? 81.215 -42.220 -14.921 1.00 62.50 315 LEU A O 1
ATOM 2408 N N . GLN A 1 316 ? 80.637 -40.262 -15.859 1.00 62.06 316 GLN A N 1
ATOM 2409 C CA . GLN A 1 316 ? 81.837 -39.549 -15.423 1.00 62.06 316 GLN A CA 1
ATOM 2410 C C . GLN A 1 316 ? 81.886 -39.368 -13.897 1.00 62.06 316 GLN A C 1
ATOM 2412 O O . GLN A 1 316 ? 82.964 -39.300 -13.318 1.00 62.06 316 GLN A O 1
ATOM 2417 N N . ARG A 1 317 ? 80.725 -39.391 -13.233 1.00 61.91 317 ARG A N 1
ATOM 2418 C CA . ARG A 1 317 ? 80.593 -39.269 -11.776 1.00 61.91 317 ARG A CA 1
ATOM 2419 C C . ARG A 1 317 ? 80.785 -40.574 -10.992 1.00 61.91 317 ARG A C 1
ATOM 2421 O O . ARG A 1 317 ? 80.778 -40.530 -9.770 1.00 61.91 317 ARG A O 1
ATOM 2428 N N . MET A 1 318 ? 80.921 -41.722 -11.664 1.00 55.66 318 MET A N 1
ATOM 2429 C CA . MET A 1 318 ? 81.221 -43.011 -11.012 1.00 55.66 318 MET A CA 1
ATOM 2430 C C . MET A 1 318 ? 82.705 -43.409 -11.083 1.00 55.66 318 MET A C 1
ATOM 2432 O O . MET A 1 318 ? 83.057 -44.511 -10.667 1.00 55.66 318 MET A O 1
ATOM 2436 N N . LEU A 1 319 ? 83.561 -42.559 -11.657 1.00 52.75 319 LEU A N 1
ATOM 2437 C CA . LEU A 1 319 ? 85.001 -42.810 -11.795 1.00 52.75 319 LEU A CA 1
ATOM 2438 C C . LEU A 1 319 ? 85.875 -41.861 -10.953 1.00 52.75 319 LEU A C 1
ATOM 2440 O O . LEU A 1 319 ? 87.098 -41.942 -11.048 1.00 52.75 319 LEU A O 1
ATOM 2444 N N . GLU A 1 320 ? 85.260 -41.023 -10.114 1.00 53.00 320 GLU A N 1
ATOM 2445 C CA . GLU A 1 320 ? 85.892 -40.364 -8.955 1.00 53.00 320 GLU A CA 1
ATOM 2446 C C . GLU A 1 320 ? 85.445 -41.056 -7.663 1.00 53.00 320 GLU A C 1
ATOM 2448 O O . GLU A 1 320 ? 86.303 -41.227 -6.768 1.00 53.00 320 GLU A O 1
#

Sequence (320 aa):
MAIPAGSSLENPQVYSPHVSDSALRPFLQDTFDPAAYFNSTLPALSTHTTTARSAASGDVTSLSELSSQTQILLAQLNAHTTRLTAVLTQLTDDILRAGGRLAYQVEVLRGEALGLAETLSDGLDEHVAHFVPQGLKSAAAATSDETHETPPTEPGHITQLRTLTHVRQRLESVIKVFGEAMQWTIPPSEVSLTASLISVSAPEPGADSASREEKGREFGERLRGEIADLIVGAEDRRVGCEAAMTRIAALRDLGEVWKGTAEEKARVRFVEGLMKLAEERLKELERETEPQRRRERAASLRRTKGEKGGFLDNLQRMLE

Foldseek 3Di:
DDDDDDDDDPDVPPDDPLCPDPVCVLVPDPPRDPVVVCVVPAFAEPDVPDDDDCPVVDDYDYPVVSVVVVVVVVVVVVVSVVVVVVVVVVVVVVVVVVVVVVVVVVVVVVVVVVVVVCCVPPPVVVVVVVVDDPPPVPPVPPDDDDDDDDDDPPDVVVVVVVVVVVVVVVVVVVCVLVVVLVQQQAQVVLLVVVVVPDDDDDPDDPPVSVVSNVSNVVSLVVLLVVLLCLCVVDPDNVRSLVVSVVVLVVQVVSLCVQVPHSCSVSSVVSSVVSVVSSVVSNVVVVVVVVVVVVVVVVVVVVVVVVPPPPPVVVVVVVVD

Nearest PDB structures (foldseek):
  6jx6-assembly1_A  TM=4.001E-01  e=5.381E+00  Homo sapiens

Radius of gyration: 47.73 Å; Cα contacts (8 Å, |Δi|>4): 107; chains: 1; bounding box: 114×78×124 Å

Mean predicted aligned error: 21.5 Å

Solvent-accessible surface area (backbone atoms only — not comparable to full-atom values): 19218 Å² total; per-residue (Å²): 131,87,88,82,82,84,78,77,81,82,70,86,70,86,60,57,84,86,66,67,42,78,89,46,54,67,75,72,41,96,81,60,49,71,68,60,49,50,65,73,71,50,74,47,76,63,54,100,81,74,74,89,70,66,72,84,65,81,54,71,40,50,73,70,56,51,52,52,52,50,52,51,50,51,52,50,51,51,52,51,51,55,51,51,52,52,50,53,52,50,53,50,51,50,50,58,53,48,50,57,53,48,53,53,51,51,53,51,51,48,51,52,51,50,52,51,49,47,45,49,62,69,56,42,43,64,59,47,55,74,73,48,68,87,69,73,78,70,71,79,80,75,78,86,88,82,92,78,82,86,71,81,82,74,54,69,64,59,57,49,50,52,50,51,53,51,49,48,55,50,48,55,51,49,52,49,53,49,50,56,46,66,67,64,47,70,27,60,68,62,44,41,76,77,57,84,82,76,92,66,93,73,77,81,84,52,76,66,54,58,55,48,34,50,54,9,47,53,49,54,50,50,53,53,46,52,44,50,45,34,45,69,69,34,94,47,57,69,58,13,44,52,51,34,53,51,52,52,49,53,53,51,60,56,44,55,78,37,63,95,45,89,52,30,69,42,51,53,52,51,50,53,49,51,51,50,51,52,52,50,52,51,51,48,56,53,57,58,48,49,59,51,52,48,49,51,49,52,52,51,58,53,57,67,67,64,77,81,68,66,67,68,64,58,55,64,67,74,77,116

pLDDT: mean 74.35, std 17.52, range [33.25, 97.31]

Organism: NCBI:txid703511

Secondary structure (DSSP, 8-state):
----------------TTT--TTTGGGGSTT--HHHHHHHHSPEE--TT--SSSTTS--EE-HHHHHHHHHHHHHHHHHHHHHHHHHHHHHHHHHHHHHHHHHHHHHHHHHHHHHHHHIIIIIIHHHHHHHS-TTSTTSSSS-------PPP---HHHHHHHHHHHHHHHHHHHHHHHHHHHH----HHHHHTT-TT---------HHHHHHHHHHHHHHHHHHHHHHHHHHS-SSHHHHHHHHHHHHHHHHHHHGGGTTSTTHHHHHHHHHHHHHHHHHHHHHHHHHHHHHHHHHHHHHHHHHHSTTS-SHHHHHTT--